Protein AF-A0A3N5Z6Y7-F1 (afdb_monomer)

Secondary structure (DSSP, 8-state):
-----------------THHHHHHHHHHHHHHHHHHHHSEEEHHHHHHHS-GGGSSHHHHHHHHHHHHTTT-EEEPTT----------------------------------HHHHHHHHHHHSPPPPHHHHHHHHHHHHHHHHHHHHHHHHSHHHHHHHHHHHHHHHTTSS-GGGTBSGGG-SSSHHHHHHHHHHHHHHHHHHHHHHHHHHHHHHHHHH-SS-HHHHHHHHHHHHHHHHHHHHHHTTS-B-HHHHHHHHHHHHHHHHHHHHH-

Sequence (274 aa):
MTKGSVKKQKKSNAGFTKTDESAQKKKLDKLIEKGKRQGQLTYDEIYEMLPEDLLLPEKIDETLMVFDDMDIKILDNDAKVLKPKEDSFDKRKVFENDAVVGSTVDFGTVTDPVKMYLREMGLVTLLSREGEIEIAKKIEAGEQEVLRAMLETTIGTESILALADNIEIGNLRAKHVLRDIDEGDTYVDEAAQVETYLATAAVIRELDRENQDLRDNLFQMKNDSEEQRRARRAITRRINKIFDLLKDWRLESSVVDRIEDMIKNQINWFDEKN

pLDDT: mean 76.32, std 20.85, range [29.05, 96.62]

Mean predicted aligned error: 19.11 Å

Nearest PDB structures (foldseek):
  5l0h-assembly1_A  TM=4.695E-01  e=9.156E-01  Homo sapiens
  3h2v-assembly2_B  TM=4.424E-01  e=1.413E+00  Homo sapiens
  3h2v-assembly3_C  TM=4.729E-01  e=1.852E+00  Homo sapiens
  5l0d-assembly2_D  TM=3.879E-01  e=1.267E+00  Homo sapiens

Structure (mmCIF, N/CA/C/O backbone):
data_AF-A0A3N5Z6Y7-F1
#
_entry.id   AF-A0A3N5Z6Y7-F1
#
loop_
_atom_site.group_PDB
_atom_site.id
_atom_site.type_symbol
_atom_site.label_atom_id
_atom_site.label_alt_id
_atom_site.label_comp_id
_atom_site.label_asym_id
_atom_site.label_entity_id
_atom_site.label_seq_id
_atom_site.pdbx_PDB_ins_code
_atom_site.Cartn_x
_atom_site.Cartn_y
_atom_site.Cartn_z
_atom_site.occupancy
_atom_site.B_iso_or_equiv
_atom_site.auth_seq_id
_atom_site.auth_comp_id
_atom_site.auth_asym_id
_atom_site.auth_atom_id
_atom_site.pdbx_PDB_model_num
ATOM 1 N N . MET A 1 1 ? -20.185 10.293 -71.420 1.00 35.16 1 MET A N 1
ATOM 2 C CA . MET A 1 1 ? -19.384 10.404 -72.664 1.00 35.16 1 MET A CA 1
ATOM 3 C C . MET A 1 1 ? -18.353 11.497 -72.411 1.00 35.16 1 MET A C 1
ATOM 5 O O . MET A 1 1 ? -18.775 12.544 -71.963 1.00 35.16 1 MET A O 1
ATOM 9 N N . THR A 1 2 ? -17.035 11.392 -72.558 1.00 35.31 2 THR A N 1
ATOM 10 C CA . THR A 1 2 ? -16.097 10.372 -73.056 1.00 35.31 2 THR A CA 1
ATOM 11 C C . THR A 1 2 ? -14.690 10.959 -72.816 1.00 35.31 2 THR A C 1
ATOM 13 O O . THR A 1 2 ? -14.508 12.122 -73.143 1.00 35.31 2 THR A O 1
ATOM 16 N N . LYS A 1 3 ? -13.740 10.140 -72.321 1.00 32.16 3 LYS A N 1
ATOM 17 C CA . LYS A 1 3 ? -12.278 10.098 -72.629 1.00 32.16 3 LYS A CA 1
ATOM 18 C C . LYS A 1 3 ? -11.474 11.420 -72.486 1.00 32.16 3 LYS A C 1
ATOM 20 O O . LYS A 1 3 ? -11.716 12.370 -73.205 1.00 32.16 3 LYS A O 1
ATOM 25 N N . GLY A 1 4 ? -10.470 11.571 -71.615 1.00 29.83 4 GLY A N 1
ATOM 26 C CA . GLY A 1 4 ? -9.278 10.734 -71.437 1.00 29.83 4 GLY A CA 1
ATOM 27 C C . GLY A 1 4 ? -8.195 11.080 -72.474 1.00 29.83 4 GLY A C 1
ATOM 28 O O . GLY A 1 4 ? -8.366 10.701 -73.628 1.00 29.83 4 GLY A O 1
ATOM 29 N N . SER A 1 5 ? -7.098 11.755 -72.084 1.00 33.91 5 SER A N 1
ATOM 30 C CA . SER A 1 5 ? -5.771 11.683 -72.743 1.00 33.91 5 SER A CA 1
ATOM 31 C C . SER A 1 5 ? -4.666 12.425 -71.973 1.00 33.91 5 SER A C 1
ATOM 33 O O . SER A 1 5 ? -4.636 13.647 -71.881 1.00 33.91 5 SER A O 1
ATOM 35 N N . VAL A 1 6 ? -3.724 11.623 -71.480 1.00 35.78 6 VAL A N 1
ATOM 36 C CA . VAL A 1 6 ? -2.388 11.945 -70.965 1.00 35.78 6 VAL A CA 1
ATOM 37 C C . VAL A 1 6 ? -1.465 12.374 -72.114 1.00 35.78 6 VAL A C 1
ATOM 39 O O . VAL A 1 6 ? -1.470 11.718 -73.158 1.00 35.78 6 VAL A O 1
ATOM 42 N N . LYS A 1 7 ? -0.587 13.377 -71.925 1.00 32.59 7 LYS A N 1
ATOM 43 C CA . LYS A 1 7 ? 0.661 13.463 -72.714 1.00 32.59 7 LYS A CA 1
ATOM 44 C C . LYS A 1 7 ? 1.795 14.286 -72.072 1.00 32.59 7 LYS A C 1
ATOM 46 O O . LYS A 1 7 ? 1.790 15.507 -72.091 1.00 32.59 7 LYS A O 1
ATOM 51 N N . LYS A 1 8 ? 2.810 13.526 -71.643 1.00 30.73 8 LYS A N 1
ATOM 52 C CA . LYS A 1 8 ? 4.267 13.697 -71.828 1.00 30.73 8 LYS A CA 1
ATOM 53 C C . LYS A 1 8 ? 4.981 14.945 -71.287 1.00 30.73 8 LYS A C 1
ATOM 55 O O . LYS A 1 8 ? 5.080 15.976 -71.942 1.00 30.73 8 LYS A O 1
ATOM 60 N N . GLN A 1 9 ? 5.699 14.678 -70.192 1.00 30.89 9 GLN A N 1
ATOM 61 C CA . GLN A 1 9 ? 7.055 15.151 -69.898 1.00 30.89 9 GLN A CA 1
ATOM 62 C C . GLN A 1 9 ? 7.927 15.285 -71.160 1.00 30.89 9 GLN A C 1
ATOM 64 O O . GLN A 1 9 ? 8.041 14.346 -71.956 1.00 30.89 9 GLN A O 1
ATOM 69 N N . LYS A 1 10 ? 8.623 16.419 -71.281 1.00 31.12 10 LYS A N 1
ATOM 70 C CA . LYS A 1 10 ? 9.758 16.598 -72.188 1.00 31.12 10 LYS A CA 1
ATOM 71 C C . LYS A 1 10 ? 10.976 16.969 -71.341 1.00 31.12 10 LYS A C 1
ATOM 73 O O . LYS A 1 10 ? 11.060 18.067 -70.809 1.00 31.12 10 LYS A O 1
ATOM 78 N N . LYS A 1 11 ? 11.875 15.994 -71.189 1.00 31.73 11 LYS A N 1
ATOM 79 C CA . LYS A 1 11 ? 13.227 16.147 -70.646 1.00 31.73 11 LYS A CA 1
ATOM 80 C C . LYS A 1 11 ? 13.982 17.207 -71.457 1.00 31.73 11 LYS A C 1
ATOM 82 O O . LYS A 1 11 ? 14.036 17.089 -72.681 1.00 31.73 11 LYS A O 1
ATOM 87 N N . SER A 1 12 ? 14.617 18.164 -70.789 1.00 29.56 12 SER A N 1
ATOM 88 C CA . SER A 1 12 ? 15.765 18.903 -71.321 1.00 29.56 12 SER A CA 1
ATOM 89 C C . SER A 1 12 ? 16.992 18.492 -70.513 1.00 29.56 12 SER A C 1
ATOM 91 O O . SER A 1 12 ? 17.181 18.931 -69.384 1.00 29.56 12 SER A O 1
ATOM 93 N N . ASN A 1 13 ? 17.772 17.584 -71.090 1.00 31.41 13 ASN A N 1
ATOM 94 C CA . ASN A 1 13 ? 19.072 17.144 -70.606 1.00 31.41 13 ASN A CA 1
ATOM 95 C C . ASN A 1 13 ? 20.097 17.600 -71.654 1.00 31.41 13 ASN A C 1
ATOM 97 O O . ASN A 1 13 ? 19.997 17.132 -72.787 1.00 31.41 13 ASN A O 1
ATOM 101 N N . ALA A 1 14 ? 20.987 18.536 -71.303 1.00 33.22 14 ALA A N 1
ATOM 102 C CA . ALA A 1 14 ? 22.278 18.849 -71.947 1.00 33.22 14 ALA A CA 1
ATOM 103 C C . ALA A 1 14 ? 22.802 20.189 -71.373 1.00 33.22 14 ALA A C 1
ATOM 105 O O . ALA A 1 14 ? 22.112 21.193 -71.491 1.00 33.22 14 ALA A O 1
ATOM 106 N N . GLY A 1 15 ? 23.979 20.302 -70.756 1.00 29.62 15 GLY A N 1
ATOM 107 C CA . GLY A 1 15 ? 25.025 19.309 -70.556 1.00 29.62 15 GLY A CA 1
ATOM 108 C C . GLY A 1 15 ? 26.032 19.753 -69.491 1.00 29.62 15 GLY A C 1
ATOM 109 O O . GLY A 1 15 ? 26.373 20.928 -69.394 1.00 29.62 15 GLY A O 1
ATOM 110 N N . PHE A 1 16 ? 26.505 18.786 -68.706 1.00 37.69 16 PHE A N 1
ATOM 111 C CA . PHE A 1 16 ? 27.672 18.933 -67.842 1.00 37.69 16 PHE A CA 1
ATOM 112 C C . PHE A 1 16 ? 28.926 18.883 -68.715 1.00 37.69 16 PHE A C 1
ATOM 114 O O . PHE A 1 16 ? 29.137 17.936 -69.477 1.00 37.69 16 PHE A O 1
ATOM 121 N N . THR A 1 17 ? 29.726 19.944 -68.667 1.00 40.44 17 THR A N 1
ATOM 122 C CA . THR A 1 17 ? 30.930 20.064 -69.486 1.00 40.44 17 THR A CA 1
ATOM 123 C C . THR A 1 17 ? 32.111 19.386 -68.792 1.00 40.44 17 THR A C 1
ATOM 125 O O . THR A 1 17 ? 32.319 19.559 -67.597 1.00 40.44 17 THR A O 1
ATOM 128 N N . LYS A 1 18 ? 32.943 18.668 -69.559 1.00 48.00 18 LYS A N 1
ATOM 129 C CA . LYS A 1 18 ? 34.236 18.079 -69.133 1.00 48.00 18 LYS A CA 1
ATOM 130 C C . LYS A 1 18 ? 35.220 19.080 -68.487 1.00 48.00 18 LYS A C 1
ATOM 132 O O . LYS A 1 18 ? 36.293 18.693 -68.034 1.00 48.00 18 LYS A O 1
ATOM 137 N N . THR A 1 19 ? 34.890 20.367 -68.493 1.00 48.84 19 THR A N 1
ATOM 138 C CA . THR A 1 19 ? 35.678 21.467 -67.936 1.00 48.84 19 THR A CA 1
ATOM 139 C C . THR A 1 19 ? 35.661 21.479 -66.404 1.00 48.84 19 THR A C 1
ATOM 141 O O . THR A 1 19 ? 36.704 21.754 -65.807 1.00 48.84 19 THR A O 1
ATOM 144 N N . ASP A 1 20 ? 34.540 21.109 -65.772 1.00 57.97 20 ASP A N 1
ATOM 145 C CA . ASP A 1 20 ? 34.367 21.204 -64.312 1.00 57.97 20 ASP A CA 1
ATOM 146 C C . ASP A 1 20 ? 35.173 20.142 -63.550 1.00 57.97 20 ASP A C 1
ATOM 148 O O . ASP A 1 20 ? 35.892 20.481 -62.610 1.00 57.97 20 ASP A O 1
ATOM 152 N N . GLU A 1 21 ? 35.210 18.893 -64.029 1.00 60.44 21 GLU A N 1
ATOM 153 C CA . GLU A 1 21 ? 36.038 17.828 -63.429 1.00 60.44 21 GLU A CA 1
ATOM 154 C C . GLU A 1 21 ? 37.534 18.191 -63.409 1.00 60.44 21 GLU A C 1
ATOM 156 O O . GLU A 1 21 ? 38.265 17.865 -62.471 1.00 60.44 21 GLU A O 1
ATOM 161 N N . SER A 1 22 ? 38.013 18.906 -64.435 1.00 61.59 22 SER A N 1
ATOM 162 C CA . SER A 1 22 ? 39.417 19.326 -64.520 1.00 61.59 22 SER A CA 1
ATOM 163 C C . SER A 1 22 ? 39.769 20.431 -63.517 1.00 61.59 22 SER A C 1
ATOM 165 O O . SER A 1 22 ? 40.905 20.504 -63.045 1.00 61.59 22 SER A O 1
ATOM 167 N N . ALA A 1 23 ? 38.803 21.289 -63.177 1.00 64.38 23 ALA A N 1
ATOM 168 C CA . ALA A 1 23 ? 38.968 22.348 -62.190 1.00 64.38 23 ALA A CA 1
ATOM 169 C C . ALA A 1 23 ? 38.875 21.792 -60.761 1.00 64.38 23 ALA A C 1
ATOM 171 O O . ALA A 1 23 ? 39.643 22.213 -59.894 1.00 64.38 23 ALA A O 1
ATOM 172 N N . GLN A 1 24 ? 37.998 20.809 -60.541 1.00 67.12 24 GLN A N 1
ATOM 173 C CA . GLN A 1 24 ? 37.853 20.093 -59.272 1.00 67.12 24 GLN A CA 1
ATOM 174 C C . GLN A 1 24 ? 39.130 19.315 -58.919 1.00 67.12 24 GLN A C 1
ATOM 176 O O . GLN A 1 24 ? 39.655 19.487 -57.819 1.00 67.12 24 GLN A O 1
ATOM 181 N N . LYS A 1 25 ? 39.712 18.573 -59.876 1.00 71.19 25 LYS A N 1
ATOM 182 C CA . LYS A 1 25 ? 41.004 17.885 -59.680 1.00 71.19 25 LYS A CA 1
ATOM 183 C C . LYS A 1 25 ? 42.134 18.850 -59.326 1.00 71.19 25 LYS A C 1
ATOM 185 O O . LYS A 1 25 ? 42.841 18.629 -58.356 1.00 71.19 25 LYS A O 1
ATOM 190 N N . LYS A 1 26 ? 42.233 19.989 -60.020 1.00 75.25 26 LYS A N 1
ATOM 191 C CA . LYS A 1 26 ? 43.251 21.012 -59.716 1.00 75.25 26 LYS A CA 1
ATOM 192 C C . LYS A 1 26 ? 43.110 21.623 -58.320 1.00 75.25 26 LYS A C 1
ATOM 194 O O . LYS A 1 26 ? 44.114 22.048 -57.753 1.00 75.25 26 LYS A O 1
ATOM 199 N N . LYS A 1 27 ? 41.889 21.748 -57.791 1.00 75.94 27 LYS A N 1
ATOM 200 C CA . LYS A 1 27 ? 41.664 22.237 -56.421 1.00 75.94 27 LYS A CA 1
ATOM 201 C C . LYS A 1 27 ? 42.046 21.177 -55.387 1.00 75.94 27 LYS A C 1
ATOM 203 O O . LYS A 1 27 ? 42.729 21.517 -54.426 1.00 75.94 27 LYS A O 1
ATOM 208 N N . LEU A 1 28 ? 41.690 19.917 -55.634 1.00 74.75 28 LEU A N 1
ATOM 209 C CA . LEU A 1 28 ? 42.078 18.790 -54.788 1.00 74.75 28 LEU A CA 1
ATOM 210 C C . LEU A 1 28 ? 43.604 18.612 -54.744 1.00 74.75 28 LEU A C 1
ATOM 212 O O . LEU A 1 28 ? 44.173 18.523 -53.663 1.00 74.75 28 LEU A O 1
ATOM 216 N N . ASP A 1 29 ? 44.280 18.678 -55.893 1.00 77.44 29 ASP A N 1
ATOM 217 C CA . ASP A 1 29 ? 45.743 18.568 -55.977 1.00 77.44 29 ASP A CA 1
ATOM 218 C C . ASP A 1 29 ? 46.446 19.670 -55.165 1.00 77.44 29 ASP A C 1
ATOM 220 O O . ASP A 1 29 ? 47.410 19.410 -54.446 1.00 77.44 29 ASP A O 1
ATOM 224 N N . LYS A 1 30 ? 45.927 20.905 -55.211 1.00 80.38 30 LYS A N 1
ATOM 225 C CA . LYS A 1 30 ? 46.447 22.020 -54.400 1.00 80.38 30 LYS A CA 1
ATOM 226 C C . LYS A 1 30 ? 46.240 21.805 -52.903 1.00 80.38 30 LYS A C 1
ATOM 228 O O . LYS A 1 30 ? 47.105 22.181 -52.113 1.00 80.38 30 LYS A O 1
ATOM 233 N N . LEU A 1 31 ? 45.105 21.226 -52.515 1.00 80.38 31 LEU A N 1
ATOM 234 C CA . LEU A 1 31 ? 44.804 20.926 -51.118 1.00 80.38 31 LEU A CA 1
ATOM 235 C C . LEU A 1 31 ? 45.715 19.807 -50.591 1.00 80.38 31 LEU A C 1
ATOM 237 O O . LEU A 1 31 ? 46.271 19.938 -49.504 1.00 80.38 31 LEU A O 1
ATOM 241 N N . ILE A 1 32 ? 45.975 18.781 -51.407 1.00 80.56 32 ILE A N 1
ATOM 242 C CA . ILE A 1 32 ? 46.948 17.719 -51.114 1.00 80.56 32 ILE A CA 1
ATOM 243 C C . ILE A 1 32 ? 48.364 18.296 -50.981 1.00 80.56 32 ILE A C 1
ATOM 245 O O . ILE A 1 32 ? 49.079 17.949 -50.044 1.00 80.56 32 ILE A O 1
ATOM 249 N N . GLU A 1 33 ? 48.790 19.199 -51.870 1.00 81.44 33 GLU A N 1
ATOM 250 C CA . GLU A 1 33 ? 50.099 19.858 -51.750 1.00 81.44 33 GLU A CA 1
ATOM 251 C C . GLU A 1 33 ? 50.223 20.680 -50.461 1.00 81.44 33 GLU A C 1
ATOM 253 O O . GLU A 1 33 ? 51.276 20.661 -49.817 1.00 81.44 33 GLU A O 1
ATOM 258 N N . LYS A 1 34 ? 49.158 21.392 -50.064 1.00 81.44 34 LYS A N 1
ATOM 259 C CA . LYS A 1 34 ? 49.121 22.145 -48.804 1.00 81.44 34 LYS A CA 1
ATOM 260 C C . LYS A 1 34 ? 49.205 21.198 -47.602 1.00 81.44 34 LYS A C 1
ATOM 262 O O . LYS A 1 34 ? 50.060 21.405 -46.740 1.00 81.44 34 LYS A O 1
ATOM 267 N N . GLY A 1 35 ? 48.406 20.131 -47.600 1.00 80.94 35 GLY A N 1
ATOM 268 C CA . GLY A 1 35 ? 48.396 19.113 -46.550 1.00 80.94 35 GLY A CA 1
ATOM 269 C C . GLY A 1 35 ? 49.728 18.377 -46.418 1.00 80.94 35 GLY A C 1
ATOM 270 O O . GLY A 1 35 ? 50.238 18.248 -45.312 1.00 80.94 35 GLY A O 1
ATOM 271 N N . LYS A 1 36 ? 50.381 18.008 -47.530 1.00 79.62 36 LYS A N 1
ATOM 272 C CA . LYS A 1 36 ? 51.722 17.390 -47.510 1.00 79.62 36 LYS A CA 1
ATOM 273 C C . LYS A 1 36 ? 52.814 18.326 -47.001 1.00 79.62 36 LYS A C 1
ATOM 275 O O . LYS A 1 36 ? 53.767 17.869 -46.380 1.00 79.62 36 LYS A O 1
ATOM 280 N N . ARG A 1 37 ? 52.708 19.635 -47.259 1.00 78.50 37 ARG A N 1
ATOM 281 C CA . ARG A 1 37 ? 53.670 20.624 -46.737 1.00 78.50 37 ARG A CA 1
ATOM 282 C C . ARG A 1 37 ? 53.516 20.856 -45.240 1.00 78.50 37 ARG A C 1
ATOM 284 O O . ARG A 1 37 ? 54.511 21.115 -44.572 1.00 78.50 37 ARG A O 1
ATOM 291 N N . GLN A 1 38 ? 52.284 20.831 -44.740 1.00 76.62 38 GLN A N 1
ATOM 292 C CA . GLN A 1 38 ? 51.979 21.142 -43.344 1.00 76.62 38 GLN A CA 1
ATOM 293 C C . GLN A 1 38 ? 51.923 19.889 -42.458 1.00 76.62 38 GLN A C 1
ATOM 295 O O . GLN A 1 38 ? 52.036 20.009 -41.243 1.00 76.62 38 GLN A O 1
ATOM 300 N N . GLY A 1 39 ? 51.773 18.698 -43.049 1.00 75.62 39 GLY A N 1
ATOM 301 C CA . GLY A 1 39 ? 51.563 17.428 -42.345 1.00 75.62 39 GLY A CA 1
ATOM 302 C C . GLY A 1 39 ? 50.207 17.332 -41.637 1.00 75.62 39 GLY A C 1
ATOM 303 O O . GLY A 1 39 ? 49.917 16.324 -40.997 1.00 75.62 39 GLY A O 1
ATOM 304 N N . GLN A 1 40 ? 49.384 18.381 -41.730 1.00 80.62 40 GLN A N 1
ATOM 305 C CA . GLN A 1 40 ? 48.084 18.486 -41.086 1.00 80.62 40 GLN A CA 1
ATOM 306 C C . GLN A 1 40 ? 47.142 19.412 -41.870 1.00 80.62 40 GLN A C 1
ATOM 308 O O . GLN A 1 40 ? 47.606 20.368 -42.494 1.00 80.62 40 GLN A O 1
ATOM 313 N N . LEU A 1 41 ? 45.837 19.145 -41.809 1.00 81.94 41 LEU A N 1
ATOM 314 C CA . LEU A 1 41 ? 44.753 19.990 -42.333 1.00 81.94 41 LEU A CA 1
ATOM 315 C C . LEU A 1 41 ? 43.625 20.065 -41.297 1.00 81.94 41 LEU A C 1
ATOM 317 O O . LEU A 1 41 ? 43.441 19.128 -40.526 1.00 81.94 41 LEU A O 1
ATOM 321 N N . THR A 1 42 ? 42.868 21.158 -41.266 1.00 83.25 42 THR A N 1
ATOM 322 C CA . THR A 1 42 ? 41.670 21.274 -40.414 1.00 83.25 42 THR A CA 1
ATOM 323 C C . THR A 1 42 ? 40.399 21.065 -41.230 1.00 83.25 42 THR A C 1
ATOM 325 O O . THR A 1 42 ? 40.402 21.265 -42.447 1.00 83.25 42 THR A O 1
ATOM 328 N N . TYR A 1 43 ? 39.298 20.685 -40.572 1.00 79.69 43 TYR A N 1
ATOM 329 C CA . TYR A 1 43 ? 38.013 20.512 -41.259 1.00 79.69 43 TYR A CA 1
ATOM 330 C C . TYR A 1 43 ? 37.566 21.787 -41.981 1.00 79.69 43 TYR A C 1
ATOM 332 O O . TYR A 1 43 ? 37.168 21.711 -43.139 1.00 79.69 43 TYR A O 1
ATOM 340 N N . ASP A 1 44 ? 37.723 22.960 -41.368 1.00 76.56 44 ASP A N 1
ATOM 341 C CA . ASP A 1 44 ? 37.336 24.234 -41.988 1.00 76.56 44 ASP A CA 1
ATOM 342 C C . ASP A 1 44 ? 38.115 24.513 -43.284 1.00 76.56 44 ASP A C 1
ATOM 344 O O . ASP A 1 44 ? 37.543 24.941 -44.283 1.00 76.56 44 ASP A O 1
ATOM 348 N N . GLU A 1 45 ? 39.412 24.189 -43.320 1.00 75.38 45 GLU A N 1
ATOM 349 C CA . GLU A 1 45 ? 40.228 24.354 -44.527 1.00 75.38 45 GLU A CA 1
ATOM 350 C C . GLU A 1 45 ? 39.828 23.388 -45.649 1.00 75.38 45 GLU A C 1
ATOM 352 O O . GLU A 1 45 ? 39.917 23.732 -46.831 1.00 75.38 45 GLU A O 1
ATOM 357 N N . ILE A 1 46 ? 39.381 22.185 -45.284 1.00 78.94 46 ILE A N 1
ATOM 358 C CA . ILE A 1 46 ? 38.833 21.196 -46.214 1.00 78.94 46 ILE A CA 1
ATOM 359 C C . ILE A 1 46 ? 37.505 21.724 -46.778 1.00 78.94 46 ILE A C 1
ATOM 361 O O . ILE A 1 46 ? 37.348 21.772 -47.999 1.00 78.94 46 ILE A O 1
ATOM 365 N N . TYR A 1 47 ? 36.599 22.214 -45.926 1.00 76.88 47 TYR A N 1
ATOM 366 C CA . TYR A 1 47 ? 35.300 22.764 -46.330 1.00 76.88 47 TYR A CA 1
ATOM 367 C C . TYR A 1 47 ? 35.409 24.017 -47.212 1.00 76.88 47 TYR A C 1
ATOM 369 O O . TYR A 1 47 ? 34.627 24.171 -48.148 1.00 76.88 47 TYR A O 1
ATOM 377 N N . GLU A 1 48 ? 36.383 24.897 -46.969 1.00 77.81 48 GLU A N 1
ATOM 378 C CA . GLU A 1 48 ? 36.571 26.112 -47.774 1.00 77.81 48 GLU A CA 1
ATOM 379 C C . GLU A 1 48 ? 37.199 25.846 -49.151 1.00 77.81 48 GLU A C 1
ATOM 381 O O . GLU A 1 48 ? 36.940 26.576 -50.115 1.00 77.81 48 GLU A O 1
ATOM 386 N N . MET A 1 49 ? 38.065 24.832 -49.260 1.00 73.75 49 MET A N 1
ATOM 387 C CA . MET A 1 49 ? 38.832 24.581 -50.485 1.00 73.75 49 MET A CA 1
ATOM 388 C C . MET A 1 49 ? 38.226 23.508 -51.392 1.00 73.75 49 MET A C 1
ATOM 390 O O . MET A 1 49 ? 38.497 23.530 -52.604 1.00 73.75 49 MET A O 1
ATOM 394 N N . LEU A 1 50 ? 37.410 22.593 -50.856 1.00 75.62 50 LEU A N 1
ATOM 395 C CA . LEU A 1 50 ? 36.743 21.574 -51.661 1.00 75.62 50 LEU A CA 1
ATOM 396 C C . LEU A 1 50 ? 35.509 22.124 -52.405 1.00 75.62 50 LEU A C 1
ATOM 398 O O . LEU A 1 50 ? 34.742 22.920 -51.871 1.00 75.62 50 LEU A O 1
ATOM 402 N N . PRO A 1 51 ? 35.297 21.711 -53.668 1.00 75.44 51 PRO A N 1
ATOM 403 C CA . PRO A 1 51 ? 34.052 21.961 -54.393 1.00 75.44 51 PRO A CA 1
ATOM 404 C C . PRO A 1 51 ? 32.832 21.357 -53.681 1.00 75.44 51 PRO A C 1
ATOM 406 O O . PRO A 1 51 ? 32.924 20.249 -53.160 1.00 75.44 51 PRO A O 1
ATOM 409 N N . GLU A 1 52 ? 31.674 22.019 -53.772 1.00 68.56 52 GLU A N 1
ATOM 410 C CA . GLU A 1 52 ? 30.406 21.579 -53.154 1.00 68.56 52 GLU A CA 1
ATOM 411 C C . GLU A 1 52 ? 30.011 20.134 -53.521 1.00 68.56 52 GLU A C 1
ATOM 413 O O . GLU A 1 52 ? 29.507 19.396 -52.679 1.00 68.56 52 GLU A O 1
ATOM 418 N N . ASP A 1 53 ? 30.337 19.677 -54.736 1.00 68.50 53 ASP A N 1
ATOM 419 C CA . ASP A 1 53 ? 30.074 18.304 -55.198 1.00 68.50 53 ASP A CA 1
ATOM 420 C C . ASP A 1 53 ? 30.851 17.216 -54.434 1.00 68.50 53 ASP A C 1
ATOM 422 O O . ASP A 1 53 ? 30.479 16.042 -54.497 1.00 68.50 53 ASP A O 1
ATOM 426 N N . LEU A 1 54 ? 31.950 17.581 -53.764 1.00 64.19 54 LEU A N 1
ATOM 427 C CA . LEU A 1 54 ? 32.785 16.691 -52.949 1.00 64.19 54 LEU A CA 1
ATOM 428 C C . LEU A 1 54 ? 32.533 16.865 -51.442 1.00 64.19 54 LEU A C 1
ATOM 430 O O . LEU A 1 54 ? 33.026 16.066 -50.656 1.00 64.19 54 LEU A O 1
ATOM 434 N N . LEU A 1 55 ? 31.726 17.858 -51.050 1.00 68.94 55 LEU A N 1
ATOM 435 C CA . LEU A 1 55 ? 31.244 18.054 -49.676 1.00 68.94 55 LEU A CA 1
ATOM 436 C C . LEU A 1 55 ? 29.974 17.242 -49.375 1.00 68.94 55 LEU A C 1
ATOM 438 O O . LEU A 1 55 ? 29.427 17.314 -48.276 1.00 68.94 55 LEU A O 1
ATOM 442 N N . LEU A 1 56 ? 29.485 16.475 -50.354 1.00 74.44 56 LEU A N 1
ATOM 443 C CA . LEU A 1 56 ? 28.387 15.539 -50.151 1.00 74.44 56 LEU A CA 1
ATOM 444 C C . LEU A 1 56 ? 28.813 14.457 -49.140 1.00 74.44 56 LEU A C 1
ATOM 446 O O . LEU A 1 56 ? 29.909 13.914 -49.293 1.00 74.44 56 LEU A O 1
ATOM 450 N N . PRO A 1 57 ? 27.955 14.078 -48.173 1.00 70.38 57 PRO A N 1
ATOM 451 C CA . PRO A 1 57 ? 28.298 13.117 -47.118 1.00 70.38 57 PRO A CA 1
ATOM 452 C C . PRO A 1 57 ? 28.860 11.784 -47.629 1.00 70.38 57 PRO A C 1
ATOM 454 O O . PRO A 1 57 ? 29.727 11.198 -47.004 1.00 70.38 57 PRO A O 1
ATOM 457 N N . GLU A 1 58 ? 28.410 11.321 -48.796 1.00 73.19 58 GLU A N 1
ATOM 458 C CA . GLU A 1 58 ? 28.887 10.068 -49.396 1.00 73.19 58 GLU A CA 1
ATOM 459 C C . GLU A 1 58 ? 30.311 10.169 -49.967 1.00 73.19 58 GLU A C 1
ATOM 461 O O . GLU A 1 58 ? 30.997 9.162 -50.091 1.00 73.19 58 GLU A O 1
ATOM 466 N N . LYS A 1 59 ? 30.757 11.375 -50.339 1.00 71.12 59 LYS A N 1
ATOM 467 C CA . LYS A 1 59 ? 32.048 11.612 -51.003 1.00 71.12 59 LYS A CA 1
ATOM 468 C C . LYS A 1 59 ? 33.082 12.253 -50.092 1.00 71.12 59 LYS A C 1
ATOM 470 O O . LYS A 1 59 ? 34.276 12.104 -50.344 1.00 71.12 59 LYS A O 1
ATOM 475 N N . ILE A 1 60 ? 32.644 12.953 -49.045 1.00 77.94 60 ILE A N 1
ATOM 476 C CA . ILE A 1 60 ? 33.562 13.548 -48.077 1.00 77.94 60 ILE A CA 1
ATOM 477 C C . ILE A 1 60 ? 34.365 12.446 -47.377 1.00 77.94 60 ILE A C 1
ATOM 479 O O . ILE A 1 60 ? 35.585 12.551 -47.309 1.00 77.94 60 ILE A O 1
ATOM 483 N N . ASP A 1 61 ? 33.728 11.330 -47.013 1.00 77.31 61 ASP A N 1
ATOM 484 C CA . ASP A 1 61 ? 34.394 10.171 -46.409 1.00 77.31 61 ASP A CA 1
ATOM 485 C C . ASP A 1 61 ? 35.475 9.583 -47.331 1.00 77.31 61 ASP A C 1
ATOM 487 O O . ASP A 1 61 ? 36.596 9.330 -46.889 1.00 77.31 61 ASP A O 1
ATOM 491 N N . GLU A 1 62 ? 35.190 9.454 -48.634 1.00 78.00 62 GLU A N 1
ATOM 492 C CA . GLU A 1 62 ? 36.177 9.012 -49.631 1.00 78.00 62 GLU A CA 1
ATOM 493 C C . GLU A 1 62 ? 37.366 9.982 -49.718 1.00 78.00 62 GLU A C 1
ATOM 495 O O . GLU A 1 62 ? 38.517 9.555 -49.806 1.00 78.00 62 GLU A O 1
ATOM 500 N N . THR A 1 63 ? 37.121 11.296 -49.656 1.00 76.69 63 THR A N 1
ATOM 501 C CA . THR A 1 63 ? 38.209 12.287 -49.667 1.00 76.69 63 THR A CA 1
ATOM 502 C C . THR A 1 63 ? 39.039 12.277 -48.383 1.00 76.69 63 THR A C 1
ATOM 504 O O . THR A 1 63 ? 40.255 12.443 -48.463 1.00 76.69 63 THR A O 1
ATOM 507 N N . LEU A 1 64 ? 38.427 12.030 -47.219 1.00 79.69 64 LEU A N 1
ATOM 508 C CA . LEU A 1 64 ? 39.134 11.902 -45.941 1.00 79.69 64 LEU A CA 1
ATOM 509 C C . LEU A 1 64 ? 40.037 10.660 -45.930 1.00 79.69 64 LEU A C 1
ATOM 511 O O . LEU A 1 64 ? 41.184 10.758 -45.498 1.00 79.69 64 LEU A O 1
ATOM 515 N N . MET A 1 65 ? 39.573 9.535 -46.490 1.00 79.81 65 MET A N 1
ATOM 516 C CA . MET A 1 65 ? 40.399 8.332 -46.670 1.00 79.81 65 MET A CA 1
ATOM 517 C C . MET A 1 65 ? 41.616 8.596 -47.566 1.00 79.81 65 MET A C 1
ATOM 519 O O . MET A 1 65 ? 42.719 8.167 -47.246 1.00 79.81 65 MET A O 1
ATOM 523 N N . VAL A 1 66 ? 41.453 9.364 -48.651 1.00 80.94 66 VAL A N 1
ATOM 524 C CA . VAL A 1 66 ? 42.573 9.736 -49.537 1.00 80.94 66 VAL A CA 1
ATOM 525 C C . VAL A 1 66 ? 43.611 10.612 -48.822 1.00 80.94 66 VAL A C 1
ATOM 527 O O . VAL A 1 66 ? 44.800 10.519 -49.129 1.00 80.94 66 VAL A O 1
ATOM 530 N N . PHE A 1 67 ? 43.200 11.472 -47.887 1.00 82.94 67 PHE A N 1
ATOM 531 C CA . PHE A 1 67 ? 44.140 12.265 -47.090 1.00 82.94 67 PHE A CA 1
ATOM 532 C C . PHE A 1 67 ? 44.896 11.416 -46.059 1.00 82.94 67 PHE A C 1
ATOM 534 O O . PHE A 1 67 ? 46.099 11.631 -45.888 1.00 82.94 67 PHE A O 1
ATOM 541 N N . ASP A 1 68 ? 44.229 10.437 -45.440 1.00 79.38 68 ASP A N 1
ATOM 542 C CA . ASP A 1 68 ? 44.844 9.482 -44.506 1.00 79.38 68 ASP A CA 1
ATOM 543 C C . ASP A 1 68 ? 45.861 8.571 -45.222 1.00 79.38 68 ASP A C 1
ATOM 545 O O . ASP A 1 68 ? 47.007 8.467 -44.789 1.00 79.38 68 ASP A O 1
ATOM 549 N N . ASP A 1 69 ? 45.516 8.053 -46.410 1.00 80.88 69 ASP A N 1
ATOM 550 C CA . ASP A 1 69 ? 46.423 7.291 -47.292 1.00 80.88 69 ASP A CA 1
ATOM 551 C C . ASP A 1 69 ? 47.677 8.088 -47.714 1.00 80.88 69 ASP A C 1
ATOM 553 O O . ASP A 1 69 ? 48.682 7.517 -48.149 1.00 80.88 69 ASP A O 1
ATOM 557 N N . MET A 1 70 ? 47.624 9.422 -47.632 1.00 78.81 70 MET A N 1
ATOM 558 C CA . MET A 1 70 ? 48.734 10.325 -47.944 1.00 78.81 70 MET A CA 1
ATOM 559 C C . MET A 1 70 ? 49.466 10.863 -46.703 1.00 78.81 70 MET A C 1
ATOM 561 O O . MET A 1 70 ? 50.255 11.804 -46.853 1.00 78.81 70 MET A O 1
ATOM 565 N N . ASP A 1 71 ? 49.241 10.275 -45.521 1.00 76.94 71 ASP A N 1
ATOM 566 C CA . ASP A 1 71 ? 49.823 10.660 -44.224 1.00 76.94 71 ASP A CA 1
ATOM 567 C C . ASP A 1 71 ? 49.516 12.119 -43.807 1.00 76.94 71 ASP A C 1
ATOM 569 O O . ASP A 1 71 ? 50.324 12.786 -43.151 1.00 76.94 71 ASP A O 1
ATOM 573 N N . ILE A 1 72 ? 48.353 12.663 -44.192 1.00 81.62 72 ILE A N 1
ATOM 574 C CA . ILE A 1 72 ? 47.939 14.025 -43.819 1.00 81.62 72 ILE A CA 1
ATOM 575 C C . ILE A 1 72 ? 46.992 13.956 -42.618 1.00 81.62 72 ILE A C 1
ATOM 577 O O . ILE A 1 72 ? 45.857 13.500 -42.729 1.00 81.62 72 ILE A O 1
ATOM 581 N N . LYS A 1 73 ? 47.427 14.467 -41.461 1.00 78.12 73 LYS A N 1
ATOM 582 C CA . LYS A 1 73 ? 46.636 14.404 -40.225 1.00 78.12 73 LYS A CA 1
ATOM 583 C C . LYS A 1 73 ? 45.510 15.440 -40.209 1.00 78.12 73 LYS A C 1
ATOM 585 O O . LYS A 1 73 ? 45.769 16.641 -40.236 1.00 78.12 73 LYS A O 1
ATOM 590 N N . ILE A 1 74 ? 44.266 14.994 -40.083 1.00 79.06 74 ILE A N 1
ATOM 591 C CA . ILE A 1 74 ? 43.115 15.900 -40.003 1.00 79.06 74 ILE A CA 1
ATOM 592 C C . ILE A 1 74 ? 42.852 16.250 -38.539 1.00 79.06 74 ILE A C 1
ATOM 594 O O . ILE A 1 74 ? 42.663 15.370 -37.699 1.00 79.06 74 ILE A O 1
ATOM 598 N N . LEU A 1 75 ? 42.917 17.539 -38.218 1.00 75.06 75 LEU A N 1
ATOM 599 C CA . LEU A 1 75 ? 42.688 18.057 -36.876 1.00 75.06 75 LEU A CA 1
ATOM 600 C C . LEU A 1 75 ? 41.294 18.664 -36.785 1.00 75.06 75 LEU A C 1
ATOM 602 O O . LEU A 1 75 ? 40.899 19.486 -37.614 1.00 75.06 75 LEU A O 1
ATOM 606 N N . ASP A 1 76 ? 40.584 18.285 -35.731 1.00 66.81 76 ASP A N 1
ATOM 607 C CA . ASP A 1 76 ? 39.387 18.993 -35.314 1.00 66.81 76 ASP A CA 1
ATOM 608 C C . ASP A 1 76 ? 39.804 20.270 -34.581 1.00 66.81 76 ASP A C 1
ATOM 610 O O . ASP A 1 76 ? 40.725 20.233 -33.755 1.00 66.81 76 ASP A O 1
ATOM 614 N N . ASN A 1 77 ? 39.173 21.406 -34.887 1.00 54.78 77 ASN A N 1
ATOM 615 C CA . ASN A 1 77 ? 39.585 22.707 -34.339 1.00 54.78 77 ASN A CA 1
ATOM 616 C C . ASN A 1 77 ? 39.451 22.783 -32.800 1.00 54.78 77 ASN A C 1
ATOM 618 O O . ASN A 1 77 ? 40.044 23.664 -32.174 1.00 54.78 77 ASN A O 1
ATOM 622 N N . ASP A 1 78 ? 38.790 21.801 -32.181 1.00 48.88 78 ASP A N 1
ATOM 623 C CA . ASP A 1 78 ? 38.649 21.667 -30.729 1.00 48.88 78 ASP A CA 1
ATOM 624 C C . ASP A 1 78 ? 39.688 20.746 -30.056 1.00 48.88 78 ASP A C 1
ATOM 626 O O . ASP A 1 78 ? 39.771 20.680 -28.824 1.00 48.88 78 ASP A O 1
ATOM 630 N N . ALA A 1 79 ? 40.559 20.072 -30.814 1.00 39.50 79 ALA A N 1
ATOM 631 C CA . ALA A 1 79 ? 41.574 19.186 -30.247 1.00 39.50 79 ALA A CA 1
ATOM 632 C C . ALA A 1 79 ? 42.883 19.938 -29.948 1.00 39.50 79 ALA A C 1
ATOM 634 O O . ALA A 1 79 ? 43.868 19.878 -30.689 1.00 39.50 79 ALA A O 1
ATOM 635 N N . LYS A 1 80 ? 42.920 20.629 -28.800 1.00 39.25 80 LYS A N 1
ATOM 636 C CA . LYS A 1 80 ? 44.173 21.104 -28.189 1.00 39.25 80 LYS A CA 1
ATOM 637 C C . LYS A 1 80 ? 45.197 19.965 -28.129 1.00 39.25 80 LYS A C 1
ATOM 639 O O . LYS A 1 80 ? 44.938 18.895 -27.588 1.00 39.25 80 LYS A O 1
ATOM 644 N N . VAL A 1 81 ? 46.389 20.252 -28.646 1.00 38.09 81 VAL A N 1
ATOM 645 C CA . VAL A 1 81 ? 47.598 19.421 -28.619 1.00 38.09 81 VAL A CA 1
ATOM 646 C C . VAL A 1 81 ? 47.831 18.816 -27.226 1.00 38.09 81 VAL A C 1
ATOM 648 O O . VAL A 1 81 ? 48.292 19.499 -26.311 1.00 38.09 81 VAL A O 1
ATOM 651 N N . LEU A 1 82 ? 47.563 17.519 -27.068 1.00 37.00 82 LEU A N 1
ATOM 652 C CA . LEU A 1 82 ? 47.965 16.749 -25.892 1.00 37.00 82 LEU A CA 1
ATOM 653 C C . LEU A 1 82 ? 49.415 16.286 -26.076 1.00 37.00 82 LEU A C 1
ATOM 655 O O . LEU A 1 82 ? 49.706 15.393 -26.870 1.00 37.00 82 LEU A O 1
ATOM 659 N N . LYS A 1 83 ? 50.338 16.899 -25.329 1.00 33.78 83 LYS A N 1
ATOM 660 C CA . LYS A 1 83 ? 51.632 16.278 -25.011 1.00 33.78 83 LYS A CA 1
ATOM 661 C C . LYS A 1 83 ? 51.460 15.406 -23.760 1.00 33.78 83 LYS A C 1
ATOM 663 O O . LYS A 1 83 ? 50.809 15.865 -22.821 1.00 33.78 83 LYS A O 1
ATOM 668 N N . PRO A 1 84 ? 52.059 14.206 -23.700 1.00 36.25 84 PRO A N 1
ATOM 669 C CA . PRO A 1 84 ? 51.960 13.344 -22.531 1.00 36.25 84 PRO A CA 1
ATOM 670 C C . PRO A 1 84 ? 52.907 13.839 -21.431 1.00 36.25 84 PRO A C 1
ATOM 672 O O . PRO A 1 84 ? 54.065 14.171 -21.700 1.00 36.25 84 PRO A O 1
ATOM 675 N N . LYS A 1 85 ? 52.427 13.875 -20.186 1.00 32.06 85 LYS A N 1
ATOM 676 C CA . LYS A 1 85 ? 53.282 13.886 -18.997 1.00 32.06 85 LYS A CA 1
ATOM 677 C C . LYS A 1 85 ? 52.816 12.814 -18.025 1.00 32.06 85 LYS A C 1
ATOM 679 O O . LYS A 1 85 ? 51.622 12.623 -17.822 1.00 32.06 85 LYS A O 1
ATOM 684 N N . GLU A 1 86 ? 53.826 12.130 -17.518 1.00 30.39 86 GLU A N 1
ATOM 685 C CA . GLU A 1 86 ? 53.823 10.925 -16.706 1.00 30.39 86 GLU A CA 1
ATOM 686 C C . GLU A 1 86 ? 53.237 11.115 -15.300 1.00 30.39 86 GLU A C 1
ATOM 688 O O . GLU A 1 86 ? 53.216 12.211 -14.738 1.00 30.39 86 GLU A O 1
ATOM 693 N N . ASP A 1 87 ? 52.798 9.970 -14.785 1.00 30.86 87 ASP A N 1
ATOM 694 C CA . ASP A 1 87 ? 52.403 9.559 -13.439 1.00 30.86 87 ASP A CA 1
ATOM 695 C C . ASP A 1 87 ? 52.797 10.422 -12.225 1.00 30.86 87 ASP A C 1
ATOM 697 O O . ASP A 1 87 ? 53.953 10.766 -11.989 1.00 30.86 87 ASP A O 1
ATOM 701 N N . SER A 1 88 ? 51.835 10.578 -11.310 1.00 29.23 88 SER A N 1
ATOM 702 C CA . SER A 1 88 ? 51.989 10.081 -9.931 1.00 29.23 88 SER A CA 1
ATOM 703 C C . SER A 1 88 ? 50.651 10.089 -9.183 1.00 29.23 88 SER A C 1
ATOM 705 O O . SER A 1 88 ? 49.980 11.107 -9.039 1.00 29.23 88 SER A O 1
ATOM 707 N N 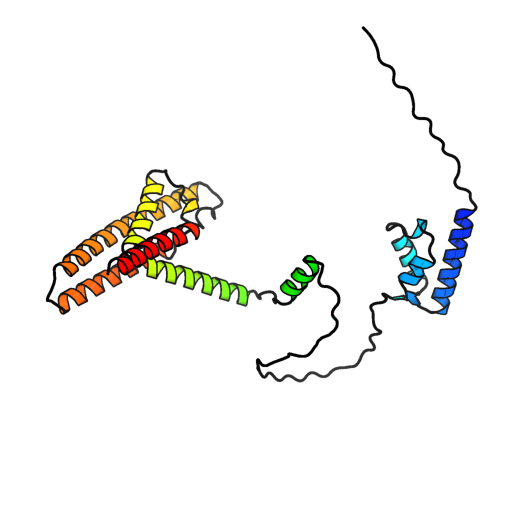. PHE A 1 89 ? 50.271 8.909 -8.697 1.00 30.50 89 PHE A N 1
ATOM 708 C CA . PHE A 1 89 ? 49.213 8.704 -7.713 1.00 30.50 89 PHE A CA 1
ATOM 709 C C . PHE A 1 89 ? 49.699 9.144 -6.322 1.00 30.50 89 PHE A C 1
ATOM 711 O O . PHE A 1 89 ? 50.719 8.641 -5.858 1.00 30.50 89 PHE A O 1
ATOM 718 N N . ASP A 1 90 ? 48.909 9.940 -5.596 1.00 29.05 90 ASP A N 1
ATOM 719 C CA . ASP A 1 90 ? 48.715 9.705 -4.158 1.00 29.05 90 ASP A CA 1
ATOM 720 C C . ASP A 1 90 ? 47.286 10.070 -3.734 1.00 29.05 90 ASP A C 1
ATOM 722 O O . ASP A 1 90 ? 46.708 11.077 -4.143 1.00 29.05 90 ASP A O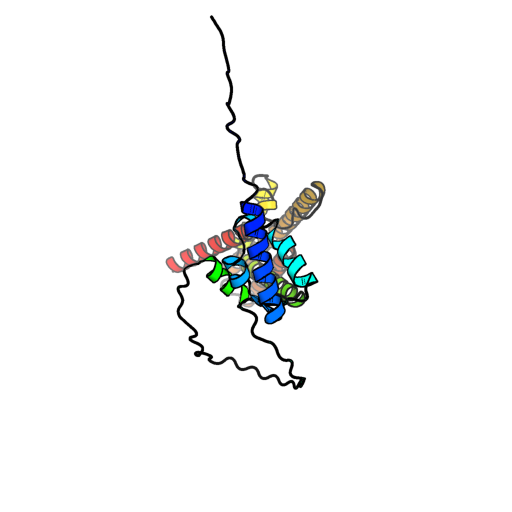 1
ATOM 726 N N . LYS A 1 91 ? 46.706 9.192 -2.918 1.00 38.50 91 LYS A N 1
ATOM 727 C CA . LYS A 1 91 ? 45.372 9.303 -2.333 1.00 38.50 91 LYS A CA 1
ATOM 728 C C . LYS A 1 91 ? 45.453 10.153 -1.068 1.00 38.50 91 LYS A C 1
ATOM 730 O O . LYS A 1 91 ? 46.271 9.872 -0.196 1.00 38.50 91 LYS A O 1
ATOM 735 N N . ARG A 1 92 ? 44.471 11.034 -0.853 1.00 30.34 92 ARG A N 1
ATOM 736 C CA . ARG A 1 92 ? 43.878 11.236 0.482 1.00 30.34 92 ARG A CA 1
ATOM 737 C C . ARG A 1 92 ? 42.530 11.952 0.398 1.00 30.34 92 ARG A C 1
ATOM 739 O O . ARG A 1 92 ? 42.425 13.053 -0.123 1.00 30.34 92 ARG A O 1
ATOM 746 N N . LYS A 1 93 ? 41.506 11.272 0.923 1.00 39.03 93 LYS A N 1
ATOM 747 C CA . LYS A 1 93 ? 40.165 11.792 1.217 1.00 39.03 93 LYS A CA 1
ATOM 748 C C . LYS A 1 93 ? 40.251 12.895 2.271 1.00 39.03 93 LYS A C 1
ATOM 750 O O . LYS A 1 93 ? 40.870 12.628 3.296 1.00 39.03 93 LYS A O 1
ATOM 755 N N . VAL A 1 94 ? 39.502 13.985 2.099 1.00 31.42 94 VAL A N 1
ATOM 756 C CA . VAL A 1 94 ? 38.716 14.628 3.170 1.00 31.42 94 VAL A CA 1
ATOM 757 C C . VAL A 1 94 ? 37.466 15.240 2.526 1.00 31.42 94 VAL A C 1
ATOM 759 O O . VAL A 1 94 ? 37.556 15.917 1.508 1.00 31.42 94 VAL A O 1
ATOM 762 N N . PHE A 1 95 ? 36.307 14.920 3.098 1.00 38.34 95 PHE A N 1
ATOM 763 C CA . PHE A 1 95 ? 35.032 15.582 2.846 1.00 38.34 95 PHE A CA 1
ATOM 764 C C . PHE A 1 95 ? 35.102 17.018 3.360 1.00 38.34 95 PHE A C 1
ATOM 766 O O . PHE A 1 95 ? 35.361 17.203 4.543 1.00 38.34 95 PHE A O 1
ATOM 773 N N . GLU A 1 96 ? 34.761 17.995 2.528 1.00 32.47 96 GLU A N 1
ATOM 774 C CA . GLU A 1 96 ? 34.207 19.257 3.011 1.00 32.47 96 GLU A CA 1
ATOM 775 C C . GLU A 1 96 ? 33.274 19.827 1.941 1.00 32.47 96 GLU A C 1
ATOM 777 O O . GLU A 1 96 ? 33.684 20.203 0.845 1.00 32.47 96 GLU A O 1
ATOM 782 N N . ASN A 1 97 ? 31.981 19.806 2.266 1.00 44.88 97 ASN A N 1
ATOM 783 C CA . ASN A 1 97 ? 30.998 20.686 1.663 1.00 44.88 97 ASN A CA 1
ATOM 784 C C . ASN A 1 97 ? 31.326 22.098 2.147 1.00 44.88 97 ASN A C 1
ATOM 786 O O . ASN A 1 97 ? 30.951 22.434 3.266 1.00 44.88 97 ASN A O 1
ATOM 790 N N . ASP A 1 98 ? 31.991 22.909 1.329 1.00 34.31 98 ASP A N 1
ATOM 791 C CA . ASP A 1 98 ? 31.743 24.346 1.357 1.00 34.31 98 ASP A CA 1
ATOM 792 C C . ASP A 1 98 ? 32.147 25.033 0.045 1.00 34.31 98 ASP A C 1
ATOM 794 O O . ASP A 1 98 ? 33.159 24.717 -0.576 1.00 34.31 98 ASP A O 1
ATOM 798 N N . ALA A 1 99 ? 31.288 25.966 -0.355 1.00 45.88 99 ALA A N 1
ATOM 799 C CA . ALA A 1 99 ? 31.524 27.102 -1.237 1.00 45.88 99 ALA A CA 1
ATOM 800 C C . ALA A 1 99 ? 32.562 26.978 -2.380 1.00 45.88 99 ALA A C 1
ATOM 802 O O . ALA A 1 99 ? 33.730 27.334 -2.233 1.00 45.88 99 ALA A O 1
ATOM 803 N N . VAL A 1 100 ? 32.078 26.716 -3.602 1.00 40.91 100 VAL A N 1
ATOM 804 C CA . VAL A 1 100 ? 32.699 27.269 -4.823 1.00 40.91 100 VAL A CA 1
ATOM 805 C C . VAL A 1 100 ? 31.668 28.103 -5.580 1.00 40.91 100 VAL A C 1
ATOM 807 O O . VAL A 1 100 ? 31.157 27.746 -6.639 1.00 40.91 100 VAL A O 1
ATOM 810 N N . VAL A 1 101 ? 31.384 29.276 -5.015 1.00 48.25 101 VAL A N 1
ATOM 811 C CA . VAL A 1 101 ? 31.145 30.473 -5.823 1.00 48.25 101 VAL A CA 1
ATOM 812 C C . VAL A 1 101 ? 32.496 30.830 -6.439 1.00 48.25 101 VAL A C 1
ATOM 814 O O . VAL A 1 101 ? 33.391 31.272 -5.725 1.00 48.25 101 VAL A O 1
ATOM 817 N N . GLY A 1 102 ? 32.675 30.603 -7.742 1.00 45.94 102 GLY A N 1
ATOM 818 C CA . GLY A 1 102 ? 33.910 31.034 -8.404 1.00 45.94 102 GLY A CA 1
ATOM 819 C C . GLY A 1 102 ? 34.333 30.284 -9.660 1.00 45.94 102 GLY A C 1
ATOM 820 O O . GLY A 1 102 ? 35.485 29.889 -9.766 1.00 45.94 102 GLY A O 1
ATOM 821 N N . SER A 1 103 ? 33.449 30.126 -10.643 1.00 38.62 103 SER A N 1
ATOM 822 C CA . SER A 1 103 ? 33.885 30.148 -12.047 1.00 38.62 103 SER A CA 1
ATOM 823 C C . SER A 1 103 ? 32.753 30.683 -12.918 1.00 38.62 103 SER A C 1
ATOM 825 O O . SER A 1 103 ? 32.032 29.972 -13.609 1.00 38.62 103 SER A O 1
ATOM 827 N N . THR A 1 104 ? 32.586 32.001 -12.855 1.00 48.00 104 THR A N 1
ATOM 828 C CA . THR A 1 104 ? 32.016 32.777 -13.953 1.00 48.00 104 THR A CA 1
ATOM 829 C C . THR A 1 104 ? 32.920 32.593 -15.171 1.00 48.00 104 THR A C 1
ATOM 831 O O . THR A 1 104 ? 33.871 33.350 -15.362 1.00 48.00 104 THR A O 1
ATOM 834 N N . VAL A 1 105 ? 32.657 31.552 -15.959 1.00 46.47 105 VAL A N 1
ATOM 835 C CA . VAL A 1 105 ? 33.139 31.440 -17.336 1.00 46.47 105 VAL A CA 1
ATOM 836 C C . VAL A 1 105 ? 31.924 31.622 -18.236 1.00 46.47 105 VAL A C 1
ATOM 838 O O . VAL A 1 105 ? 31.041 30.775 -18.299 1.00 46.47 105 VAL A O 1
ATOM 841 N N . ASP A 1 106 ? 31.900 32.816 -18.812 1.00 43.88 106 ASP A N 1
ATOM 842 C CA . ASP A 1 106 ? 31.104 33.349 -19.910 1.00 43.88 106 ASP A CA 1
ATOM 843 C C . ASP A 1 106 ? 29.599 33.062 -20.017 1.00 43.88 106 ASP A C 1
ATOM 845 O O . ASP A 1 106 ? 29.110 31.996 -20.391 1.00 43.88 106 ASP A O 1
ATOM 849 N N . PHE A 1 107 ? 28.876 34.164 -19.821 1.00 50.69 107 PHE A N 1
ATOM 850 C CA . PHE A 1 107 ? 27.566 34.458 -20.373 1.00 50.69 107 PHE A CA 1
ATOM 851 C C . PHE A 1 107 ? 27.560 34.280 -21.901 1.00 50.69 107 PHE A C 1
ATOM 853 O O . PHE A 1 107 ? 27.987 35.157 -22.646 1.00 50.69 107 PHE A O 1
ATOM 860 N N . GLY A 1 108 ? 26.980 33.178 -22.368 1.00 48.69 108 GLY A N 1
ATOM 861 C CA . GLY A 1 108 ? 26.587 32.984 -23.761 1.00 48.69 108 GLY A CA 1
ATOM 862 C C . GLY A 1 108 ? 25.203 32.353 -23.824 1.00 48.69 108 GLY A C 1
ATOM 863 O O . GLY A 1 108 ? 25.092 31.139 -23.925 1.00 48.69 108 GLY A O 1
ATOM 864 N N . THR A 1 109 ? 24.159 33.175 -23.672 1.00 59.16 109 THR A N 1
ATOM 865 C CA . THR A 1 109 ? 22.746 32.885 -24.003 1.00 59.16 109 THR A CA 1
ATOM 866 C C . THR A 1 109 ? 22.330 31.409 -23.923 1.00 59.16 109 THR A C 1
ATOM 868 O O . THR A 1 109 ? 22.254 30.719 -24.944 1.00 59.16 109 THR A O 1
ATOM 871 N N . VAL A 1 110 ? 21.978 30.937 -22.721 1.00 62.25 110 VAL A N 1
ATOM 872 C CA . VAL A 1 110 ? 21.195 29.701 -22.553 1.00 62.25 110 VAL A CA 1
ATOM 873 C C . VAL A 1 110 ? 19.813 29.954 -23.162 1.00 62.25 110 VAL A C 1
ATOM 875 O O . VAL A 1 110 ? 18.916 30.480 -22.517 1.00 62.25 110 VAL A O 1
ATOM 878 N N . THR A 1 111 ? 19.688 29.678 -24.456 1.00 65.69 111 THR A N 1
ATOM 879 C CA . THR A 1 111 ? 18.452 29.822 -25.246 1.00 65.69 111 THR A CA 1
ATOM 880 C C . THR A 1 111 ? 17.924 28.481 -25.724 1.00 65.69 111 THR A C 1
ATOM 882 O O . THR A 1 111 ? 16.809 28.416 -26.227 1.00 65.69 111 THR A O 1
ATOM 885 N N . ASP A 1 112 ? 18.705 27.416 -25.550 1.00 84.12 112 ASP A N 1
ATOM 886 C CA . ASP A 1 112 ? 18.350 26.076 -25.980 1.00 84.12 112 ASP A CA 1
ATOM 887 C C . ASP A 1 112 ? 17.941 25.226 -24.762 1.00 84.12 112 ASP A C 1
ATOM 889 O O . ASP A 1 112 ? 18.811 24.837 -23.969 1.00 84.12 112 ASP A O 1
ATOM 893 N N . PRO A 1 113 ? 16.636 24.928 -24.600 1.00 89.75 113 PRO A N 1
ATOM 894 C CA . PRO A 1 113 ? 16.131 24.062 -23.538 1.00 89.75 113 PRO A CA 1
ATOM 895 C C . PRO A 1 113 ? 16.799 22.683 -23.523 1.00 89.75 113 PRO A C 1
ATOM 897 O O . PRO A 1 113 ? 16.933 22.082 -22.460 1.00 89.75 113 PRO A O 1
ATOM 900 N N . VAL A 1 114 ? 17.264 22.193 -24.677 1.00 89.12 114 VAL A N 1
ATOM 901 C CA . VAL A 1 114 ? 17.929 20.890 -24.786 1.00 89.12 114 VAL A CA 1
ATOM 902 C C . VAL A 1 114 ? 19.313 20.942 -24.147 1.00 89.12 114 VAL A C 1
ATOM 904 O O . VAL A 1 114 ? 19.655 20.071 -23.350 1.00 89.12 114 VAL A O 1
ATOM 907 N N . LYS A 1 115 ? 20.102 21.988 -24.423 1.00 89.00 115 LYS A N 1
ATOM 908 C CA . LYS A 1 115 ? 21.417 22.177 -23.780 1.00 89.00 115 LYS A CA 1
ATOM 909 C C . LYS A 1 115 ? 21.294 22.382 -22.272 1.00 89.00 115 LYS A C 1
ATOM 911 O O . LYS A 1 115 ? 22.148 21.902 -21.530 1.00 89.00 115 LYS A O 1
ATOM 916 N N . MET A 1 116 ? 20.242 23.069 -21.824 1.00 86.75 116 MET A N 1
ATOM 917 C CA . MET A 1 116 ? 19.934 23.217 -20.400 1.00 86.75 116 MET A CA 1
ATOM 918 C C . MET A 1 116 ? 19.655 21.854 -19.754 1.00 86.75 116 MET A C 1
ATOM 920 O O . MET A 1 116 ? 20.305 21.505 -18.771 1.00 86.75 116 MET A O 1
ATOM 924 N N . TYR A 1 117 ? 18.776 21.054 -20.363 1.00 90.94 117 TYR A N 1
ATOM 925 C CA . TYR A 1 117 ? 18.424 19.722 -19.875 1.00 90.94 117 TYR A CA 1
ATOM 926 C C . TYR A 1 117 ? 19.622 18.765 -19.847 1.00 90.94 117 TYR A C 1
ATOM 928 O O . TYR A 1 117 ? 19.86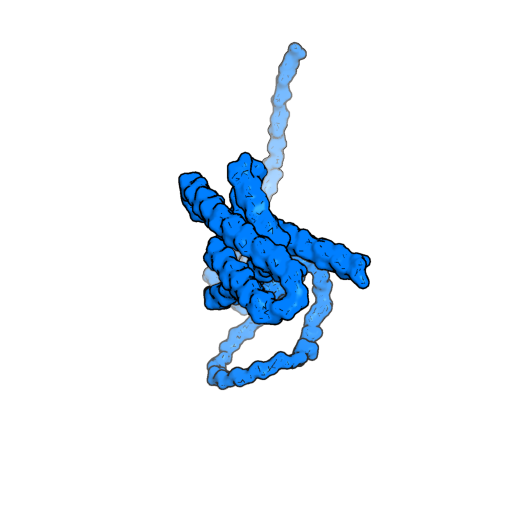4 18.125 -18.832 1.00 90.94 117 TYR A O 1
ATOM 936 N N . LEU A 1 118 ? 20.426 18.699 -20.913 1.00 91.69 118 LEU A N 1
ATOM 937 C CA . LEU A 1 118 ? 21.606 17.824 -20.961 1.00 91.69 118 LEU A CA 1
ATOM 938 C C . LEU A 1 118 ? 22.654 18.199 -19.911 1.00 91.69 118 LEU A C 1
ATOM 940 O O . LEU A 1 118 ? 23.295 17.321 -19.334 1.00 91.69 118 LEU A O 1
ATOM 944 N N . ARG A 1 119 ? 22.813 19.499 -19.640 1.00 87.88 119 ARG A N 1
ATOM 945 C CA . ARG A 1 119 ? 23.681 19.968 -18.561 1.00 87.88 119 ARG A CA 1
ATOM 946 C C . ARG A 1 119 ? 23.144 19.532 -17.199 1.00 87.88 119 ARG A C 1
ATOM 948 O O . ARG A 1 119 ? 23.930 19.042 -16.399 1.00 87.88 119 ARG A O 1
ATOM 955 N N . GLU A 1 120 ? 21.845 19.682 -16.939 1.00 89.19 120 GLU A N 1
ATOM 956 C CA . GLU A 1 120 ? 21.221 19.240 -15.682 1.00 89.19 120 GLU A CA 1
ATOM 957 C C . GLU A 1 120 ? 21.261 17.717 -15.507 1.00 89.19 120 GLU A C 1
ATOM 959 O O . GLU A 1 120 ? 21.630 17.239 -14.437 1.00 89.19 120 GLU A O 1
ATOM 964 N N . MET A 1 121 ? 20.981 16.946 -16.561 1.00 88.50 121 MET A N 1
ATOM 965 C CA . MET A 1 121 ? 21.108 15.488 -16.538 1.00 88.50 121 MET A CA 1
ATOM 966 C C . MET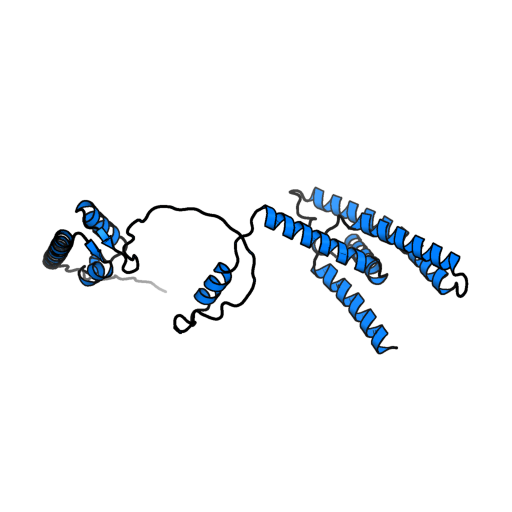 A 1 121 ? 22.545 15.039 -16.263 1.00 88.50 121 MET A C 1
ATOM 968 O O . MET A 1 121 ? 22.753 14.116 -15.484 1.00 88.50 121 MET A O 1
ATOM 972 N N . GLY A 1 122 ? 23.540 15.694 -16.875 1.00 88.38 122 GLY A N 1
ATOM 973 C CA . GLY A 1 122 ? 24.957 15.362 -16.704 1.00 88.38 122 GLY A CA 1
ATOM 974 C C . GLY A 1 122 ? 25.526 15.685 -15.317 1.00 88.38 122 GLY A C 1
ATOM 975 O O . GLY A 1 122 ? 26.612 15.210 -14.987 1.00 88.38 122 GLY A O 1
ATOM 976 N N . LEU A 1 123 ? 24.812 16.470 -14.500 1.00 87.69 123 LEU A N 1
ATOM 977 C CA . LEU A 1 123 ? 25.164 16.717 -13.097 1.00 87.69 123 LEU A CA 1
ATOM 978 C C . LEU A 1 123 ? 24.767 15.550 -12.182 1.00 87.69 123 LEU A C 1
ATOM 980 O O . LEU A 1 123 ? 25.353 15.398 -11.110 1.00 87.69 123 LEU A O 1
ATOM 984 N N . VAL A 1 124 ? 23.791 14.729 -12.584 1.00 88.19 124 VAL A N 1
ATOM 985 C CA . VAL A 1 124 ? 23.336 13.571 -11.808 1.00 88.19 124 VAL A CA 1
ATOM 986 C C . VAL A 1 124 ? 24.135 12.343 -12.234 1.00 88.19 124 VAL A C 1
ATOM 988 O O . VAL A 1 124 ? 24.061 11.887 -13.373 1.00 88.19 124 VAL A O 1
ATOM 991 N N . THR A 1 125 ? 24.920 11.787 -11.314 1.00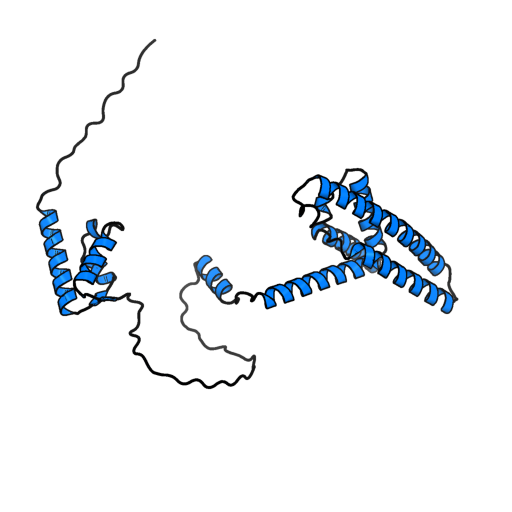 87.19 125 THR A N 1
ATOM 992 C CA . THR A 1 125 ? 25.679 10.559 -11.570 1.00 87.19 125 THR A CA 1
ATOM 993 C C . THR A 1 125 ? 24.741 9.372 -11.752 1.00 87.19 125 THR A C 1
ATOM 995 O O . THR A 1 125 ? 23.772 9.231 -11.005 1.00 87.19 125 THR A O 1
ATOM 998 N N . LEU A 1 126 ? 25.067 8.477 -12.686 1.00 89.12 126 LEU A N 1
ATOM 999 C CA . LEU A 1 126 ? 24.371 7.198 -12.810 1.00 89.12 126 LEU A CA 1
ATOM 1000 C C . LEU A 1 126 ? 24.476 6.402 -11.503 1.00 89.12 126 LEU A C 1
ATOM 1002 O O . LEU A 1 126 ? 25.515 6.414 -10.836 1.00 89.12 126 LEU A O 1
ATOM 1006 N N . LEU A 1 127 ? 23.394 5.715 -11.147 1.00 91.12 127 LEU A N 1
ATOM 1007 C CA . LEU A 1 127 ? 23.359 4.849 -9.976 1.00 91.12 127 LEU A CA 1
ATOM 1008 C C . LEU A 1 127 ? 24.210 3.598 -10.226 1.00 91.12 127 LEU A C 1
ATOM 1010 O O . LEU A 1 127 ? 24.227 3.050 -11.328 1.00 91.12 127 LEU A O 1
ATOM 1014 N N . SER A 1 128 ? 24.925 3.140 -9.196 1.00 93.56 128 SER A N 1
ATOM 1015 C CA . SER A 1 128 ? 25.469 1.781 -9.199 1.00 93.56 128 SER A CA 1
ATOM 1016 C C . SER A 1 128 ? 24.357 0.793 -8.856 1.00 93.56 128 SER A C 1
ATOM 1018 O O . SER A 1 128 ? 23.360 1.167 -8.238 1.00 93.56 128 SER A O 1
ATOM 1020 N N . ARG A 1 129 ? 24.553 -0.489 -9.177 1.00 93.31 129 ARG A N 1
ATOM 1021 C CA . ARG A 1 129 ? 23.610 -1.553 -8.803 1.00 93.31 129 ARG A CA 1
ATOM 1022 C C . ARG A 1 129 ? 23.305 -1.550 -7.300 1.00 93.31 129 ARG A C 1
ATOM 1024 O O . ARG A 1 129 ? 22.172 -1.772 -6.892 1.00 93.31 129 ARG A O 1
ATOM 1031 N N . GLU A 1 130 ? 24.308 -1.297 -6.463 1.00 93.38 130 GLU A N 1
ATOM 1032 C CA . GLU A 1 130 ? 24.135 -1.193 -5.012 1.00 93.38 130 GLU A CA 1
ATOM 1033 C C . GLU A 1 130 ? 23.286 0.024 -4.624 1.00 93.38 130 GLU A C 1
ATOM 1035 O O . GLU A 1 130 ? 22.429 -0.096 -3.750 1.00 93.38 130 GLU A O 1
ATOM 1040 N N . GLY A 1 131 ? 23.483 1.164 -5.297 1.00 92.94 131 GLY A N 1
ATOM 1041 C CA . GLY A 1 131 ? 22.681 2.372 -5.093 1.00 92.94 131 GLY A CA 1
ATOM 1042 C C . GLY A 1 131 ? 21.219 2.192 -5.509 1.00 92.94 131 GLY A C 1
ATOM 1043 O O . GLY A 1 131 ? 20.321 2.633 -4.796 1.00 92.94 131 GLY A O 1
ATOM 1044 N N . GLU A 1 132 ? 20.961 1.482 -6.609 1.00 92.94 132 GLU A N 1
ATOM 1045 C CA . GLU A 1 132 ? 19.600 1.110 -7.019 1.00 92.94 132 GLU A CA 1
ATOM 1046 C C . GLU A 1 132 ? 18.913 0.239 -5.958 1.00 92.94 132 GLU A C 1
ATOM 1048 O O . GLU A 1 132 ? 17.771 0.502 -5.582 1.00 92.94 132 GLU A O 1
ATOM 1053 N N . ILE A 1 133 ? 19.624 -0.759 -5.417 1.00 94.81 133 ILE A N 1
ATOM 1054 C CA . ILE A 1 133 ? 19.102 -1.637 -4.357 1.00 94.81 133 ILE A CA 1
ATOM 1055 C C . ILE A 1 133 ? 18.807 -0.846 -3.075 1.00 94.81 133 ILE A C 1
ATOM 1057 O O . ILE A 1 133 ? 17.799 -1.100 -2.415 1.00 94.81 133 ILE A O 1
ATOM 1061 N N . GLU A 1 134 ? 19.673 0.093 -2.690 1.00 95.50 134 GLU A N 1
ATOM 1062 C CA . GLU A 1 134 ? 19.458 0.930 -1.504 1.00 95.50 134 GLU A CA 1
ATOM 1063 C C . GLU A 1 134 ? 18.211 1.809 -1.653 1.00 95.50 134 GLU A C 1
ATOM 1065 O O . GLU A 1 134 ? 17.382 1.871 -0.741 1.00 95.50 134 GLU A O 1
ATOM 1070 N N . ILE A 1 135 ? 18.040 2.435 -2.819 1.00 94.44 135 ILE A N 1
ATOM 1071 C CA . ILE A 1 135 ? 16.858 3.247 -3.119 1.00 94.44 135 ILE A CA 1
ATOM 1072 C C . ILE A 1 135 ? 15.597 2.380 -3.114 1.00 94.44 135 ILE A C 1
ATOM 1074 O O . ILE A 1 135 ? 14.611 2.770 -2.493 1.00 94.44 135 ILE A O 1
ATOM 1078 N N . ALA A 1 136 ? 15.631 1.193 -3.724 1.00 93.50 136 ALA A N 1
ATOM 1079 C CA . ALA A 1 136 ? 14.494 0.274 -3.730 1.00 93.50 136 ALA A CA 1
ATOM 1080 C C . ALA A 1 136 ? 14.059 -0.112 -2.306 1.00 93.50 136 ALA A C 1
ATOM 1082 O O . ALA A 1 136 ? 12.886 0.019 -1.965 1.00 93.50 136 ALA A O 1
ATOM 1083 N N . LYS A 1 137 ? 15.012 -0.480 -1.437 1.00 95.19 137 LYS A N 1
ATOM 1084 C CA . LYS A 1 137 ? 14.733 -0.778 -0.019 1.00 95.19 137 LYS A CA 1
ATOM 1085 C C . LYS A 1 137 ? 14.149 0.417 0.724 1.00 95.19 137 LYS A C 1
ATOM 1087 O O . LYS A 1 137 ? 13.290 0.250 1.585 1.00 95.19 137 LYS A O 1
ATOM 1092 N N . LYS A 1 138 ? 14.630 1.624 0.422 1.00 96.62 138 LYS A N 1
ATOM 1093 C CA . LYS A 1 138 ? 14.124 2.853 1.038 1.00 96.62 138 LYS A CA 1
ATOM 1094 C C . LYS A 1 138 ? 12.685 3.145 0.613 1.00 96.62 138 LYS A C 1
ATOM 1096 O O . LYS A 1 138 ? 11.891 3.556 1.453 1.00 96.62 138 LYS A O 1
ATOM 1101 N N . ILE A 1 139 ? 12.355 2.923 -0.659 1.00 93.81 139 ILE A N 1
ATOM 1102 C CA . ILE A 1 139 ? 10.990 3.067 -1.179 1.00 93.81 139 ILE A CA 1
ATOM 1103 C C . ILE A 1 139 ? 10.067 2.042 -0.514 1.00 93.81 139 ILE A C 1
ATOM 1105 O O . ILE A 1 139 ? 9.037 2.430 0.024 1.00 93.81 139 ILE A O 1
ATOM 1109 N N . GLU A 1 140 ? 10.465 0.770 -0.469 1.00 91.75 140 GLU A N 1
ATOM 1110 C CA . GLU A 1 140 ? 9.679 -0.302 0.158 1.00 91.75 140 GLU A CA 1
ATOM 1111 C C . GLU A 1 140 ? 9.425 -0.035 1.651 1.00 91.75 140 GLU A C 1
ATOM 1113 O O . GLU A 1 140 ? 8.295 -0.138 2.127 1.00 91.75 140 GLU A O 1
ATOM 1118 N N . ALA A 1 141 ? 10.458 0.377 2.394 1.00 94.25 141 ALA A N 1
ATOM 1119 C CA . ALA A 1 141 ? 10.313 0.741 3.800 1.00 94.25 141 ALA A CA 1
ATOM 1120 C C . ALA A 1 141 ? 9.348 1.925 3.995 1.00 94.25 141 ALA A C 1
ATOM 1122 O O . ALA A 1 141 ? 8.549 1.910 4.931 1.00 94.25 141 ALA A O 1
ATOM 1123 N N . GLY A 1 142 ? 9.395 2.921 3.103 1.00 94.75 142 GLY A N 1
ATOM 1124 C CA . GLY A 1 142 ? 8.473 4.056 3.116 1.00 94.75 142 GLY A CA 1
ATOM 1125 C C . GLY A 1 142 ? 7.028 3.647 2.819 1.00 94.75 142 GLY A C 1
ATOM 1126 O O . GLY A 1 142 ? 6.122 4.045 3.546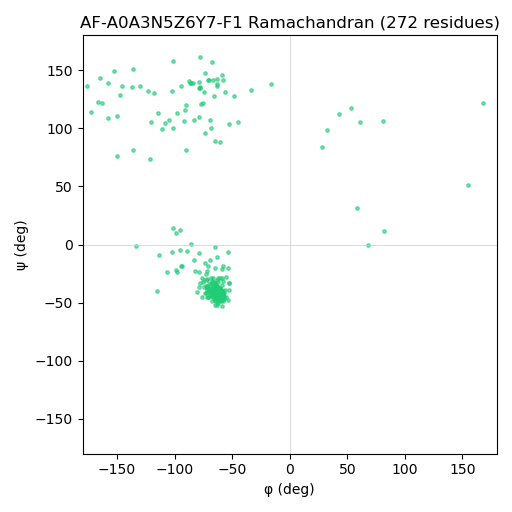 1.00 94.75 142 GLY A O 1
ATOM 1127 N N . GLU A 1 143 ? 6.803 2.804 1.808 1.00 92.62 143 GLU A N 1
ATOM 1128 C CA . GLU A 1 143 ? 5.471 2.265 1.489 1.00 92.62 143 GLU A CA 1
ATOM 1129 C C . GLU A 1 143 ? 4.883 1.486 2.681 1.00 92.62 143 GLU A C 1
ATOM 1131 O O . GLU A 1 143 ? 3.720 1.675 3.042 1.00 92.62 143 GLU A O 1
ATOM 1136 N N . GLN A 1 144 ? 5.697 0.666 3.353 1.00 93.44 144 GLN A N 1
ATOM 1137 C CA . GLN A 1 144 ? 5.282 -0.065 4.554 1.00 93.44 144 GLN A CA 1
ATOM 1138 C C . GLN A 1 144 ? 4.985 0.858 5.746 1.00 93.44 144 GLN A C 1
ATOM 1140 O O . GLN A 1 144 ? 4.065 0.589 6.522 1.00 93.44 144 GLN A O 1
ATOM 1145 N N . GLU A 1 145 ? 5.742 1.942 5.919 1.00 94.44 145 GLU A N 1
ATOM 1146 C CA . GLU A 1 145 ? 5.487 2.931 6.971 1.00 94.44 145 GLU A CA 1
ATOM 1147 C C . GLU A 1 145 ? 4.145 3.642 6.753 1.00 94.44 145 GLU A C 1
ATOM 1149 O O . GLU A 1 145 ? 3.336 3.729 7.682 1.00 94.44 145 GLU A O 1
ATOM 1154 N N . VAL A 1 146 ? 3.867 4.055 5.513 1.00 93.94 146 VAL A N 1
ATOM 1155 C CA . VAL A 1 146 ? 2.582 4.654 5.126 1.00 93.94 146 VAL A CA 1
ATOM 1156 C C . VAL A 1 146 ? 1.436 3.667 5.352 1.00 93.94 146 VAL A C 1
ATOM 1158 O O . VAL A 1 146 ? 0.438 4.021 5.982 1.00 93.94 146 VAL A O 1
ATOM 1161 N N . LEU A 1 147 ? 1.589 2.406 4.932 1.00 93.81 147 LEU A N 1
ATOM 1162 C CA . LEU A 1 147 ? 0.591 1.361 5.173 1.00 93.81 147 LEU A CA 1
ATOM 1163 C C . LEU A 1 147 ? 0.293 1.184 6.666 1.00 93.81 147 LEU A C 1
ATOM 1165 O O . LEU A 1 147 ? -0.872 1.119 7.058 1.00 93.81 147 LEU A O 1
ATOM 1169 N N . ARG A 1 148 ? 1.326 1.142 7.515 1.00 94.50 148 ARG A N 1
ATOM 1170 C CA . ARG A 1 148 ? 1.139 1.029 8.966 1.00 94.50 148 ARG A CA 1
ATOM 1171 C C . ARG A 1 148 ? 0.340 2.207 9.520 1.00 94.50 148 ARG A C 1
ATOM 1173 O O . ARG A 1 148 ? -0.616 1.975 10.256 1.00 94.50 148 ARG A O 1
ATOM 1180 N N . ALA A 1 149 ? 0.690 3.437 9.146 1.00 93.44 149 ALA A N 1
ATOM 1181 C CA . ALA A 1 149 ? -0.015 4.634 9.602 1.00 93.44 149 ALA A CA 1
ATOM 1182 C C . ALA A 1 149 ? -1.492 4.646 9.161 1.00 93.44 149 ALA A C 1
ATOM 1184 O O . ALA A 1 149 ? -2.376 4.990 9.948 1.00 93.44 149 ALA A O 1
ATOM 1185 N N . MET A 1 150 ? -1.782 4.206 7.931 1.00 93.69 150 MET A N 1
ATOM 1186 C CA . MET A 1 150 ? -3.160 4.077 7.447 1.00 93.69 150 MET A CA 1
ATOM 1187 C C . MET A 1 150 ? -3.971 3.075 8.280 1.00 93.69 150 MET A C 1
ATOM 1189 O O . MET A 1 150 ? -5.096 3.383 8.669 1.00 93.69 150 MET A O 1
ATOM 1193 N N . LEU A 1 151 ? -3.399 1.908 8.599 1.00 93.12 151 LEU A N 1
ATOM 1194 C CA . LEU A 1 151 ? -4.073 0.837 9.352 1.00 93.12 151 LEU A CA 1
ATOM 1195 C C . LEU A 1 151 ? -4.300 1.159 10.837 1.00 93.12 151 LEU A C 1
ATOM 1197 O O . LEU A 1 151 ? -5.126 0.524 11.498 1.00 93.12 151 LEU A O 1
ATOM 1201 N N . GLU A 1 152 ? -3.587 2.138 11.393 1.00 91.44 152 GLU A N 1
ATOM 1202 C CA . GLU A 1 152 ? -3.873 2.640 12.742 1.00 91.44 152 GLU A CA 1
ATOM 1203 C C . GLU A 1 152 ? -5.216 3.392 12.804 1.00 91.44 152 GLU A C 1
ATOM 1205 O O . GLU A 1 152 ? -5.923 3.367 13.825 1.00 91.44 152 GLU A O 1
ATOM 1210 N N . THR A 1 153 ? -5.618 3.991 11.682 1.00 91.12 153 THR A N 1
ATOM 1211 C CA . THR A 1 153 ? -6.881 4.716 11.528 1.00 91.12 153 THR A CA 1
ATOM 1212 C C . THR A 1 153 ? -8.004 3.762 11.105 1.00 91.12 153 THR A C 1
ATOM 1214 O O . THR A 1 153 ? -7.794 2.887 10.271 1.00 91.12 153 THR A O 1
ATOM 1217 N N . THR A 1 154 ? -9.225 3.932 11.636 1.00 90.88 154 THR A N 1
ATOM 1218 C CA . THR A 1 154 ? -10.381 3.098 11.225 1.00 90.88 154 THR A CA 1
ATOM 1219 C C . THR A 1 154 ? -10.696 3.256 9.741 1.00 90.88 154 THR A C 1
ATOM 1221 O O . THR A 1 154 ? -10.870 2.269 9.041 1.00 90.88 154 THR A O 1
ATOM 1224 N N . ILE A 1 155 ? -10.664 4.497 9.247 1.00 92.38 155 ILE A N 1
ATOM 1225 C CA . ILE A 1 155 ? -10.940 4.849 7.847 1.00 92.38 155 ILE A CA 1
ATOM 1226 C C . ILE A 1 155 ? -10.022 4.085 6.891 1.00 92.38 155 ILE A C 1
ATOM 1228 O O . ILE A 1 155 ? -10.467 3.674 5.823 1.00 92.38 155 ILE A O 1
ATOM 1232 N N . GLY A 1 156 ? -8.747 3.903 7.251 1.00 93.19 156 GLY A N 1
ATOM 1233 C CA . GLY A 1 156 ? -7.782 3.208 6.403 1.00 93.19 156 GLY A CA 1
ATOM 1234 C C . GLY A 1 156 ? -8.167 1.745 6.215 1.00 93.19 156 GLY A C 1
ATOM 1235 O O . GLY A 1 156 ? -8.316 1.287 5.083 1.00 93.19 156 GLY A O 1
ATOM 1236 N N . THR A 1 157 ? -8.413 1.035 7.319 1.00 93.50 157 THR A N 1
ATOM 1237 C CA . THR A 1 157 ? -8.854 -0.369 7.287 1.00 93.50 157 THR A CA 1
ATOM 1238 C C . THR A 1 157 ? -10.208 -0.524 6.591 1.00 93.50 157 THR A C 1
ATOM 1240 O O . THR A 1 157 ? -10.347 -1.376 5.714 1.00 93.50 157 THR A O 1
ATOM 1243 N N . GLU A 1 158 ? -11.181 0.336 6.903 1.00 94.25 158 GLU A N 1
ATOM 1244 C CA . GLU A 1 158 ? -12.504 0.344 6.263 1.00 94.25 158 GLU A CA 1
ATOM 1245 C C . GLU A 1 158 ? -12.408 0.575 4.749 1.00 94.25 158 GLU A C 1
ATOM 1247 O O . GLU A 1 158 ? -13.070 -0.112 3.972 1.00 94.25 158 GLU A O 1
ATOM 1252 N N . SER A 1 159 ? -11.557 1.506 4.309 1.00 94.44 159 SER A N 1
ATOM 1253 C CA . SER A 1 159 ? -11.369 1.806 2.886 1.00 94.44 159 SER A CA 1
ATOM 1254 C C . SER A 1 159 ? -10.749 0.628 2.138 1.00 94.44 159 SER A C 1
ATOM 1256 O O . SER A 1 159 ? -11.184 0.313 1.032 1.00 94.44 159 SER A O 1
ATOM 1258 N N . ILE A 1 160 ? -9.772 -0.059 2.740 1.00 93.62 160 ILE A N 1
ATOM 1259 C CA . ILE A 1 160 ? -9.162 -1.263 2.157 1.00 93.62 160 ILE A CA 1
ATOM 1260 C C . ILE A 1 160 ? -10.199 -2.386 2.031 1.00 93.62 160 ILE A C 1
ATOM 1262 O O . ILE A 1 160 ? -10.303 -3.010 0.975 1.00 93.62 160 ILE A O 1
ATOM 1266 N N . LEU A 1 161 ? -11.012 -2.611 3.067 1.00 94.94 161 LEU A N 1
ATOM 1267 C CA . LEU A 1 161 ? -12.094 -3.598 3.020 1.00 94.94 161 LEU A CA 1
ATOM 1268 C C . LEU A 1 161 ? -13.150 -3.239 1.965 1.00 94.94 161 LEU A C 1
ATOM 1270 O O . LEU A 1 161 ? -13.566 -4.104 1.201 1.00 94.94 161 LEU A O 1
ATOM 1274 N N . ALA A 1 162 ? -13.517 -1.962 1.843 1.00 95.25 162 ALA A N 1
ATOM 1275 C CA . ALA A 1 162 ? -14.453 -1.504 0.819 1.00 95.25 162 ALA A CA 1
ATOM 1276 C C . ALA A 1 162 ? -13.908 -1.704 -0.607 1.00 95.25 162 ALA A C 1
ATOM 1278 O O . ALA A 1 162 ? -14.670 -1.972 -1.538 1.00 95.25 162 ALA A O 1
ATOM 1279 N N . LEU A 1 163 ? -12.595 -1.576 -0.817 1.00 94.00 163 LEU A N 1
ATOM 1280 C CA . LEU A 1 163 ? -11.974 -1.897 -2.105 1.00 94.00 163 LEU A CA 1
ATOM 1281 C C . LEU A 1 163 ? -12.061 -3.395 -2.402 1.00 94.00 163 LEU A C 1
ATOM 1283 O O . LEU A 1 163 ? -12.415 -3.755 -3.525 1.00 94.00 163 LEU A O 1
ATOM 1287 N N . ALA A 1 164 ? -11.818 -4.248 -1.405 1.00 93.62 164 ALA A N 1
ATOM 1288 C CA . ALA A 1 164 ? -11.997 -5.691 -1.539 1.00 93.62 164 ALA A CA 1
ATOM 1289 C C . ALA A 1 164 ? -13.451 -6.053 -1.895 1.00 93.62 164 ALA A C 1
ATOM 1291 O O . ALA A 1 164 ? -13.668 -6.810 -2.839 1.00 93.62 164 ALA A O 1
ATOM 1292 N N . ASP A 1 165 ? -14.441 -5.435 -1.244 1.00 95.00 165 ASP A N 1
ATOM 1293 C CA . ASP A 1 165 ? -15.865 -5.636 -1.555 1.00 95.00 165 ASP A CA 1
ATOM 1294 C C . ASP A 1 165 ? -16.193 -5.235 -3.005 1.00 95.00 165 ASP A C 1
ATOM 1296 O O . ASP A 1 165 ? -16.909 -5.933 -3.725 1.00 95.00 165 ASP A O 1
ATOM 1300 N N . ASN A 1 166 ? -15.641 -4.112 -3.478 1.00 94.75 166 ASN A N 1
ATOM 1301 C CA . ASN A 1 166 ? -15.842 -3.658 -4.856 1.00 94.75 166 ASN A CA 1
ATOM 1302 C C . ASN A 1 166 ? -15.189 -4.584 -5.893 1.00 94.75 166 ASN A C 1
ATOM 1304 O O . ASN A 1 166 ? -15.705 -4.697 -7.011 1.00 94.75 166 ASN A O 1
ATOM 1308 N N . ILE A 1 167 ? -14.074 -5.229 -5.538 1.00 92.81 167 ILE A N 1
ATOM 1309 C CA . ILE A 1 167 ? -13.436 -6.260 -6.363 1.00 92.81 167 ILE A CA 1
ATOM 1310 C C . ILE A 1 167 ? -14.302 -7.524 -6.388 1.00 92.81 167 ILE A C 1
ATOM 1312 O O . ILE A 1 167 ? -14.556 -8.054 -7.467 1.00 92.81 167 ILE A O 1
ATOM 1316 N N . GLU A 1 168 ? -14.810 -7.965 -5.235 1.00 92.00 168 GLU A N 1
ATOM 1317 C CA . GLU A 1 168 ? -15.665 -9.155 -5.103 1.00 92.00 168 GLU A CA 1
ATOM 1318 C C . GLU A 1 168 ? -16.965 -9.030 -5.916 1.00 92.00 168 GLU A C 1
ATOM 1320 O O . GLU A 1 168 ? -17.363 -9.961 -6.614 1.00 92.00 168 GLU A O 1
ATOM 1325 N N . ILE A 1 169 ? -17.596 -7.851 -5.897 1.00 93.25 169 ILE A N 1
ATOM 1326 C CA . ILE A 1 169 ? -18.817 -7.556 -6.671 1.00 93.25 169 ILE A CA 1
ATOM 1327 C C . ILE A 1 169 ? -18.517 -7.394 -8.178 1.00 93.25 169 ILE A C 1
ATOM 1329 O O . ILE A 1 169 ? -19.426 -7.444 -9.009 1.00 93.25 169 ILE A O 1
ATOM 1333 N N . GLY A 1 170 ? -17.248 -7.208 -8.558 1.00 89.06 170 GLY A N 1
ATOM 1334 C CA . GLY A 1 170 ? -16.820 -7.007 -9.945 1.00 89.06 170 GLY A CA 1
ATOM 1335 C C . GLY A 1 170 ? -16.970 -5.570 -10.459 1.00 89.06 170 GLY A C 1
ATOM 1336 O O . GLY A 1 170 ? -16.818 -5.331 -11.658 1.00 89.06 170 GLY A O 1
ATOM 1337 N N . ASN A 1 171 ? -17.239 -4.605 -9.574 1.00 91.25 171 ASN A N 1
ATOM 1338 C CA . ASN A 1 171 ? -17.310 -3.180 -9.920 1.00 91.25 171 ASN A CA 1
ATOM 1339 C C . ASN A 1 171 ? -15.922 -2.573 -10.165 1.00 91.25 171 ASN A C 1
ATOM 1341 O O . ASN A 1 171 ? -15.786 -1.631 -10.948 1.00 91.25 171 ASN A O 1
ATOM 1345 N N . LEU A 1 172 ? -14.897 -3.097 -9.490 1.00 89.75 172 LEU A N 1
ATOM 1346 C CA . LEU A 1 172 ? -13.521 -2.628 -9.583 1.00 89.75 172 LEU A CA 1
ATOM 1347 C C . LEU A 1 172 ? -12.609 -3.777 -10.006 1.00 89.75 172 LEU A C 1
ATOM 1349 O O . LEU A 1 172 ? -12.664 -4.875 -9.461 1.00 89.75 172 LEU A O 1
ATOM 1353 N N . ARG A 1 173 ? -11.744 -3.534 -10.992 1.00 88.50 173 ARG A N 1
ATOM 1354 C CA . ARG A 1 173 ? -10.732 -4.519 -11.387 1.00 88.50 173 ARG A CA 1
ATOM 1355 C C . ARG A 1 173 ? -9.576 -4.475 -10.396 1.00 88.50 173 ARG A C 1
ATOM 1357 O O . ARG A 1 173 ? -9.074 -3.394 -10.105 1.00 88.50 173 ARG A O 1
ATOM 1364 N N . ALA A 1 174 ? -9.109 -5.643 -9.961 1.00 88.12 174 ALA A N 1
ATOM 1365 C CA . ALA A 1 174 ? -8.038 -5.754 -8.973 1.00 88.12 174 ALA A CA 1
ATOM 1366 C C . ALA A 1 174 ? -6.731 -5.053 -9.396 1.00 88.12 174 ALA A C 1
ATOM 1368 O O . ALA A 1 174 ? -6.080 -4.444 -8.558 1.00 88.12 174 ALA A O 1
ATOM 1369 N N . LYS A 1 175 ? -6.426 -5.000 -10.702 1.00 87.31 175 LYS A N 1
ATOM 1370 C CA . LYS A 1 175 ? -5.298 -4.235 -11.275 1.00 87.31 175 LYS A CA 1
ATOM 1371 C C . LYS A 1 175 ? -5.297 -2.727 -10.983 1.00 87.31 175 LYS A C 1
ATOM 1373 O O . LYS A 1 175 ? -4.306 -2.058 -11.210 1.00 87.31 175 LYS A O 1
ATOM 1378 N N . HIS A 1 176 ? -6.439 -2.154 -10.597 1.00 89.00 176 HIS A N 1
ATOM 1379 C CA . HIS A 1 176 ? -6.523 -0.742 -10.208 1.00 89.00 176 HIS A CA 1
ATOM 1380 C C . HIS A 1 176 ? -6.258 -0.536 -8.715 1.00 89.00 176 HIS A C 1
ATOM 1382 O O . HIS A 1 176 ? -6.231 0.602 -8.257 1.00 89.00 176 HIS A O 1
ATOM 1388 N N . VAL A 1 177 ? -6.113 -1.626 -7.962 1.00 90.06 177 VAL A N 1
ATOM 1389 C CA . VAL A 1 177 ? -5.887 -1.619 -6.518 1.00 90.06 177 VAL A CA 1
ATOM 1390 C C . VAL A 1 177 ? -4.523 -2.188 -6.171 1.00 90.06 177 VAL A C 1
ATOM 1392 O O . VAL A 1 177 ? -3.866 -1.646 -5.289 1.00 90.06 177 VAL A O 1
ATOM 1395 N N . LEU A 1 178 ? -4.096 -3.244 -6.860 1.00 90.06 178 LEU A N 1
ATOM 1396 C CA . LEU A 1 178 ? -2.851 -3.958 -6.610 1.00 90.06 178 LEU A CA 1
ATOM 1397 C C . LEU A 1 178 ? -1.942 -3.868 -7.836 1.00 90.06 178 LEU A C 1
ATOM 1399 O O . LEU A 1 178 ? -2.386 -4.151 -8.951 1.00 90.06 178 LEU A O 1
ATOM 1403 N N . ARG A 1 179 ? -0.683 -3.487 -7.603 1.00 86.88 179 ARG A N 1
ATOM 1404 C CA . ARG A 1 179 ? 0.307 -3.220 -8.657 1.00 86.88 179 ARG A CA 1
ATOM 1405 C C . ARG A 1 179 ? 0.831 -4.502 -9.314 1.00 86.88 179 ARG A C 1
ATOM 1407 O O . ARG A 1 179 ? 1.000 -4.538 -10.527 1.00 86.88 179 ARG A O 1
ATOM 1414 N N . ASP A 1 180 ? 1.004 -5.562 -8.526 1.00 80.31 180 ASP A N 1
ATOM 1415 C CA . ASP A 1 180 ? 1.780 -6.743 -8.936 1.00 80.31 180 ASP A CA 1
ATOM 1416 C C . ASP A 1 180 ? 0.904 -7.915 -9.438 1.00 80.31 180 ASP A C 1
ATOM 1418 O O . ASP A 1 180 ? 1.395 -9.018 -9.657 1.00 80.31 180 ASP A O 1
ATOM 1422 N N . ILE A 1 181 ? -0.405 -7.701 -9.642 1.00 73.38 181 ILE A N 1
ATOM 1423 C CA . ILE A 1 181 ? -1.323 -8.775 -10.082 1.00 73.38 181 ILE A CA 1
ATOM 1424 C C . ILE A 1 181 ? -1.021 -9.272 -11.507 1.00 73.38 181 ILE A C 1
ATOM 1426 O O . ILE A 1 181 ? -1.292 -10.426 -11.825 1.00 73.38 181 ILE A O 1
ATOM 1430 N N . ASP A 1 182 ? -0.470 -8.411 -12.364 1.00 64.12 182 ASP A N 1
ATOM 1431 C CA . ASP A 1 182 ? -0.230 -8.675 -13.796 1.00 64.12 182 ASP A CA 1
ATOM 1432 C C . ASP A 1 182 ? 1.206 -9.176 -14.075 1.00 64.12 182 ASP A C 1
ATOM 1434 O O . ASP A 1 182 ? 1.663 -9.192 -15.214 1.00 64.12 182 ASP A O 1
ATOM 1438 N N . GLU A 1 183 ? 1.972 -9.554 -13.042 1.00 60.84 183 GLU A N 1
ATOM 1439 C CA . GLU A 1 183 ? 3.359 -10.026 -13.218 1.00 60.84 183 GLU A CA 1
ATOM 1440 C C . GLU A 1 183 ? 3.460 -11.491 -13.697 1.00 60.84 183 GLU A C 1
ATOM 1442 O O . GLU A 1 183 ? 4.550 -11.964 -14.027 1.00 60.84 183 GLU A O 1
ATOM 1447 N N . GLY A 1 184 ? 2.342 -12.223 -13.755 1.00 58.12 184 GLY A N 1
ATOM 1448 C CA . GLY A 1 184 ? 2.288 -13.614 -14.213 1.00 58.12 184 GLY A CA 1
ATOM 1449 C C . GLY A 1 184 ? 1.938 -13.751 -15.700 1.00 58.12 184 GLY A C 1
ATOM 1450 O O . GLY A 1 184 ? 0.981 -13.160 -16.182 1.00 58.12 184 GLY A O 1
ATOM 1451 N N . ASP A 1 185 ? 2.635 -14.633 -16.427 1.00 56.53 185 ASP A N 1
ATOM 1452 C CA . ASP A 1 185 ? 2.417 -14.894 -17.868 1.00 56.53 185 ASP A CA 1
ATOM 1453 C C . ASP A 1 185 ? 1.032 -15.507 -18.216 1.00 56.53 185 ASP A C 1
ATOM 1455 O O . ASP A 1 185 ? 0.737 -15.770 -19.387 1.00 56.53 185 ASP A O 1
ATOM 1459 N N . THR A 1 186 ? 0.165 -15.793 -17.230 1.00 61.31 186 THR A N 1
ATOM 1460 C CA . THR A 1 186 ? -1.131 -16.454 -17.463 1.00 61.31 186 THR A CA 1
ATOM 1461 C C . THR A 1 186 ? -2.284 -15.841 -16.665 1.00 61.31 186 THR A C 1
ATOM 1463 O O . THR A 1 186 ? -2.204 -15.697 -15.452 1.00 61.31 186 THR A O 1
ATOM 1466 N N . TYR A 1 187 ? -3.432 -15.638 -17.325 1.00 61.53 187 TYR A N 1
ATOM 1467 C CA . TYR A 1 187 ? -4.700 -15.193 -16.714 1.00 61.53 187 TYR A CA 1
ATOM 1468 C C . TYR A 1 187 ? -5.195 -16.047 -15.530 1.00 61.53 187 TYR A C 1
ATOM 1470 O O . TYR A 1 187 ? -6.046 -15.612 -14.756 1.00 61.53 187 TYR A O 1
ATOM 1478 N N . VAL A 1 188 ? -4.723 -17.292 -15.416 1.00 62.38 188 VAL A N 1
ATOM 1479 C CA . VAL A 1 188 ? -5.077 -18.200 -14.313 1.00 62.38 188 VAL A CA 1
ATOM 1480 C C . VAL A 1 188 ? -4.416 -17.754 -13.006 1.00 62.38 188 VAL A C 1
ATOM 1482 O O . VAL A 1 188 ? -4.992 -17.951 -11.939 1.00 62.38 188 VAL A O 1
ATOM 1485 N N . ASP A 1 189 ? -3.248 -17.118 -13.094 1.00 74.94 189 ASP A N 1
ATOM 1486 C CA . ASP A 1 189 ? -2.499 -16.615 -11.944 1.00 74.94 189 ASP A CA 1
ATOM 1487 C C . ASP A 1 189 ? -3.194 -15.385 -11.334 1.00 74.94 189 ASP A C 1
ATOM 1489 O O . ASP A 1 189 ? -3.475 -15.359 -10.137 1.00 74.94 189 ASP A O 1
ATOM 1493 N N . GLU A 1 190 ? -3.640 -14.440 -12.174 1.00 78.00 190 GLU A N 1
ATOM 1494 C CA . GLU A 1 190 ? -4.392 -13.253 -11.732 1.00 78.00 190 GLU A CA 1
ATOM 1495 C C . GLU A 1 190 ? -5.626 -13.620 -10.891 1.00 78.00 190 GLU A C 1
ATOM 1497 O O . GLU A 1 190 ? -5.866 -13.055 -9.823 1.00 78.00 190 GLU A O 1
ATOM 1502 N N . ALA A 1 191 ? -6.433 -14.576 -11.364 1.00 83.69 191 ALA A N 1
ATOM 1503 C CA . ALA A 1 191 ? -7.659 -14.974 -10.676 1.00 83.69 191 ALA A CA 1
ATOM 1504 C C . ALA A 1 191 ? -7.372 -15.620 -9.309 1.00 83.69 191 ALA A C 1
ATOM 1506 O O . ALA A 1 191 ? -8.075 -15.336 -8.338 1.00 83.69 191 ALA A O 1
ATOM 1507 N N . ALA A 1 192 ? -6.322 -16.442 -9.220 1.00 86.75 192 ALA A N 1
ATOM 1508 C CA . ALA A 1 192 ? -5.901 -17.075 -7.973 1.00 86.75 192 ALA A CA 1
ATOM 1509 C C . ALA A 1 192 ? -5.352 -16.051 -6.962 1.00 86.75 192 ALA A C 1
ATOM 1511 O O . ALA A 1 192 ? -5.621 -16.142 -5.760 1.00 86.75 192 ALA A O 1
ATOM 1512 N N . GLN A 1 193 ? -4.623 -15.040 -7.440 1.00 86.81 193 GLN A N 1
ATOM 1513 C CA . GLN A 1 193 ? -4.133 -13.946 -6.602 1.00 86.81 193 GLN A CA 1
ATOM 1514 C C . GLN A 1 193 ? -5.282 -13.094 -6.061 1.00 86.81 193 GLN A C 1
ATOM 1516 O O . GLN A 1 193 ? -5.299 -12.776 -4.872 1.00 86.81 193 GLN A O 1
ATOM 1521 N N . VAL A 1 194 ? -6.286 -12.792 -6.892 1.00 89.38 194 VAL A N 1
ATOM 1522 C CA . VAL A 1 194 ? -7.503 -12.096 -6.446 1.00 89.38 194 VAL A CA 1
ATOM 1523 C C . VAL A 1 194 ? -8.248 -12.910 -5.390 1.00 89.38 194 VAL A C 1
ATOM 1525 O O . VAL A 1 194 ? -8.639 -12.352 -4.367 1.00 89.38 194 VAL A O 1
ATOM 1528 N N . GLU A 1 195 ? -8.409 -14.220 -5.580 1.00 91.12 195 GLU A N 1
ATOM 1529 C CA . GLU A 1 195 ? -9.037 -15.091 -4.578 1.00 91.12 195 GLU A CA 1
ATOM 1530 C C . GLU A 1 195 ? -8.266 -15.070 -3.248 1.00 91.12 195 GLU A C 1
ATOM 1532 O O . GLU A 1 195 ? -8.859 -14.917 -2.179 1.00 91.12 195 GLU A O 1
ATOM 1537 N N . THR A 1 196 ? -6.934 -15.135 -3.309 1.00 91.56 196 THR A N 1
ATOM 1538 C CA . THR A 1 196 ? -6.065 -15.069 -2.123 1.00 91.56 196 THR A C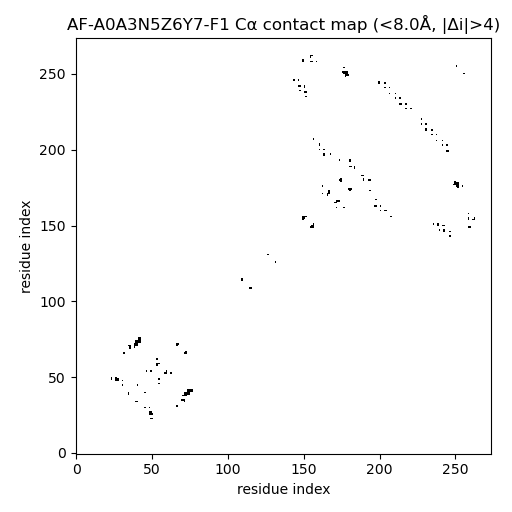A 1
ATOM 1539 C C . THR A 1 196 ? -6.168 -13.715 -1.416 1.00 91.56 196 THR A C 1
ATOM 1541 O O . THR A 1 196 ? -6.235 -13.654 -0.182 1.00 91.56 196 THR A O 1
ATOM 1544 N N . TYR A 1 197 ? -6.231 -12.621 -2.176 1.00 91.88 197 TYR A N 1
ATOM 1545 C CA . TYR A 1 197 ? -6.437 -11.282 -1.634 1.00 91.88 197 TYR A CA 1
ATOM 1546 C C . TYR A 1 197 ? -7.801 -11.159 -0.940 1.00 91.88 197 TYR A C 1
ATOM 1548 O O . TYR A 1 197 ? -7.870 -10.699 0.200 1.00 91.88 197 TYR A O 1
ATOM 1556 N N . LEU A 1 198 ? -8.881 -11.636 -1.568 1.00 93.00 198 LEU A N 1
ATOM 1557 C CA . LEU A 1 198 ? -10.224 -11.623 -0.977 1.00 93.00 198 LEU A CA 1
ATOM 1558 C C . LEU A 1 198 ? -10.309 -12.494 0.286 1.00 93.00 198 LEU A C 1
ATOM 1560 O O . LEU A 1 198 ? -10.915 -12.088 1.279 1.00 93.00 198 LEU A O 1
ATOM 1564 N N . ALA A 1 199 ? -9.646 -13.654 0.298 1.00 94.12 199 ALA A N 1
ATOM 1565 C CA . ALA A 1 199 ? -9.537 -14.489 1.492 1.00 94.12 199 ALA A CA 1
ATOM 1566 C C . ALA A 1 199 ? -8.793 -13.763 2.627 1.00 94.12 199 ALA A C 1
ATOM 1568 O O . ALA A 1 199 ? -9.215 -13.808 3.785 1.00 94.12 199 ALA A O 1
ATOM 1569 N N . THR A 1 200 ? -7.724 -13.037 2.295 1.00 93.56 200 THR A N 1
ATOM 1570 C CA . THR A 1 200 ? -6.983 -12.204 3.252 1.00 93.56 200 THR A CA 1
ATOM 1571 C C . THR A 1 200 ? -7.866 -11.075 3.796 1.00 93.56 200 THR A C 1
ATOM 1573 O O . THR A 1 200 ? -7.935 -10.875 5.010 1.00 93.56 200 THR A O 1
ATOM 1576 N N . ALA A 1 201 ? -8.618 -10.392 2.928 1.00 94.25 201 ALA A N 1
ATOM 1577 C CA . ALA A 1 201 ? -9.566 -9.348 3.309 1.00 94.25 201 ALA A CA 1
ATOM 1578 C C . ALA A 1 201 ? -10.671 -9.871 4.244 1.00 94.25 201 ALA A C 1
ATOM 1580 O O . ALA A 1 201 ? -11.038 -9.191 5.201 1.00 94.25 201 ALA A O 1
ATOM 1581 N N . ALA A 1 202 ? -11.152 -11.101 4.044 1.00 94.88 202 ALA A N 1
ATOM 1582 C CA . ALA A 1 202 ? -12.126 -11.723 4.940 1.00 94.88 202 ALA A CA 1
ATOM 1583 C C . ALA A 1 202 ? -11.572 -11.926 6.364 1.00 94.88 202 ALA A C 1
ATOM 1585 O O . ALA A 1 202 ? -12.278 -11.668 7.340 1.00 94.88 202 ALA A O 1
ATOM 1586 N N . VAL A 1 203 ? -10.302 -12.329 6.501 1.00 95.62 203 VAL A N 1
ATOM 1587 C CA . VAL A 1 203 ? -9.633 -12.440 7.812 1.00 95.62 203 VAL A CA 1
ATOM 1588 C C . VAL A 1 203 ? -9.469 -11.065 8.461 1.00 95.62 203 VAL A C 1
ATOM 1590 O O . VAL A 1 203 ? -9.710 -10.910 9.660 1.00 95.62 203 VAL A O 1
ATOM 1593 N N . ILE A 1 204 ? -9.090 -10.056 7.675 1.00 94.62 204 ILE A N 1
ATOM 1594 C CA . ILE A 1 204 ? -8.947 -8.675 8.154 1.00 94.62 204 ILE A CA 1
ATOM 1595 C C . ILE A 1 204 ? -10.289 -8.136 8.648 1.00 94.62 204 ILE A C 1
ATOM 1597 O O . ILE A 1 204 ? -10.326 -7.510 9.702 1.00 94.62 204 ILE A O 1
ATOM 1601 N N . ARG A 1 205 ? -11.388 -8.436 7.948 1.00 95.19 205 ARG A N 1
ATOM 1602 C CA . ARG A 1 205 ? -12.744 -8.016 8.326 1.00 95.19 205 ARG A CA 1
ATOM 1603 C C . ARG A 1 205 ? -13.130 -8.506 9.722 1.00 95.19 205 ARG A C 1
ATOM 1605 O O . ARG A 1 205 ? -13.703 -7.745 10.496 1.00 95.19 205 ARG A O 1
ATOM 1612 N N . GLU A 1 206 ? -12.786 -9.745 10.067 1.00 94.75 206 GLU A N 1
ATOM 1613 C CA . GLU A 1 206 ? -13.052 -10.274 11.410 1.00 94.75 206 GLU A CA 1
ATOM 1614 C C . GLU A 1 206 ? -12.171 -9.595 12.472 1.00 94.75 206 GLU A C 1
ATOM 1616 O O . GLU A 1 206 ? -12.664 -9.174 13.518 1.00 94.75 206 GLU A O 1
ATOM 1621 N N . LEU A 1 207 ? -10.877 -9.406 12.189 1.00 93.88 207 LEU A N 1
ATOM 1622 C CA . LEU A 1 207 ? -9.966 -8.702 13.100 1.00 93.88 207 LEU A CA 1
ATOM 1623 C C . LEU A 1 207 ? -10.376 -7.241 13.334 1.00 93.88 207 LEU A C 1
ATOM 1625 O O . LEU A 1 207 ? -10.221 -6.734 14.449 1.00 93.88 207 LEU A O 1
ATOM 1629 N N . ASP A 1 208 ? -10.875 -6.569 12.298 1.00 93.38 208 ASP A N 1
ATOM 1630 C CA . ASP A 1 208 ? -11.353 -5.192 12.367 1.00 93.38 208 ASP A CA 1
ATOM 1631 C C . ASP A 1 208 ? -12.654 -5.087 13.169 1.00 93.38 208 ASP A C 1
ATOM 1633 O O . ASP A 1 208 ? -12.762 -4.244 14.059 1.00 93.38 208 ASP A O 1
ATOM 1637 N N . ARG A 1 209 ? -13.582 -6.033 12.988 1.00 93.75 209 ARG A N 1
ATOM 1638 C CA . ARG A 1 209 ? -14.793 -6.134 13.813 1.00 93.75 209 ARG A CA 1
ATOM 1639 C C . ARG A 1 209 ? -14.465 -6.297 15.298 1.00 93.75 209 ARG A C 1
ATOM 1641 O O . ARG A 1 209 ? -14.969 -5.544 16.128 1.00 93.75 209 ARG A O 1
ATOM 1648 N N . GLU A 1 210 ? -13.561 -7.218 15.638 1.00 92.19 210 GLU A N 1
ATOM 1649 C CA . GLU A 1 210 ? -13.116 -7.394 17.025 1.00 92.19 210 GLU A CA 1
ATOM 1650 C C . GLU A 1 210 ? -12.405 -6.144 17.581 1.00 92.19 210 GLU A C 1
ATOM 1652 O O . GLU A 1 210 ? -12.392 -5.911 18.796 1.00 92.19 210 GLU A O 1
ATOM 1657 N N . ASN A 1 211 ? -11.727 -5.372 16.725 1.00 92.56 211 ASN A N 1
ATOM 1658 C CA . ASN A 1 211 ? -11.118 -4.100 17.105 1.00 92.56 211 ASN A CA 1
ATOM 1659 C C . ASN A 1 211 ? -12.172 -3.029 17.362 1.00 92.56 211 ASN A C 1
ATOM 1661 O O . ASN A 1 211 ? -12.022 -2.284 18.331 1.00 92.56 211 ASN A O 1
ATOM 1665 N N . GLN A 1 212 ? -13.215 -2.964 16.539 1.00 90.38 212 GLN A N 1
ATOM 1666 C CA . GLN A 1 212 ? -14.315 -2.026 16.705 1.00 90.38 212 GLN A CA 1
ATOM 1667 C C . GLN A 1 212 ? -15.037 -2.263 18.034 1.00 90.38 212 GLN A C 1
ATOM 1669 O O . GLN A 1 212 ? -15.184 -1.327 18.815 1.00 90.38 212 GLN A O 1
ATOM 1674 N N . ASP A 1 213 ? -15.324 -3.521 18.376 1.00 89.88 213 ASP A N 1
ATOM 1675 C CA . ASP A 1 213 ? -15.912 -3.875 19.673 1.00 89.88 213 ASP A CA 1
ATOM 1676 C C . ASP A 1 213 ? -15.026 -3.418 20.849 1.00 89.88 213 ASP A C 1
ATOM 1678 O O . ASP A 1 213 ? -15.512 -2.928 21.872 1.00 89.88 213 ASP A O 1
ATOM 1682 N N . LEU A 1 214 ? -13.698 -3.546 20.731 1.00 88.56 214 LEU A N 1
ATOM 1683 C CA . LEU A 1 214 ? -12.776 -3.036 21.752 1.00 88.56 214 LEU A CA 1
ATOM 1684 C C . LEU A 1 214 ? -12.740 -1.505 21.804 1.00 88.56 214 LEU A C 1
ATOM 1686 O O . LEU A 1 214 ? -12.629 -0.957 22.902 1.00 88.56 214 LEU A O 1
ATOM 1690 N N . ARG A 1 215 ? -12.805 -0.818 20.657 1.00 88.00 215 ARG A N 1
ATOM 1691 C CA . ARG A 1 215 ? -12.853 0.653 20.580 1.00 88.00 215 ARG A CA 1
ATOM 1692 C C . ARG A 1 215 ? -14.136 1.182 21.228 1.00 88.00 215 ARG A C 1
ATOM 1694 O O . ARG A 1 215 ? -14.059 2.109 22.033 1.00 88.00 215 ARG A O 1
ATOM 1701 N N . ASP A 1 216 ? -15.273 0.542 20.972 1.00 88.00 216 ASP A N 1
ATOM 1702 C CA . ASP A 1 216 ? -16.565 0.903 21.559 1.00 88.00 216 ASP A CA 1
ATOM 1703 C C . ASP A 1 216 ? -16.565 0.688 23.077 1.00 88.00 216 ASP A C 1
ATOM 1705 O O . ASP A 1 216 ? -16.935 1.584 23.840 1.00 88.00 216 ASP A O 1
ATOM 1709 N N . ASN A 1 217 ? -16.053 -0.456 23.544 1.00 86.44 217 ASN A N 1
ATOM 1710 C CA . ASN A 1 217 ? -15.879 -0.714 24.975 1.00 86.44 217 ASN A CA 1
ATOM 1711 C C . ASN A 1 217 ? -14.945 0.314 25.636 1.00 86.44 217 ASN A C 1
ATOM 1713 O O . ASN A 1 217 ? -15.239 0.802 26.728 1.00 86.44 217 ASN A O 1
ATOM 1717 N N . LEU A 1 218 ? -13.852 0.696 24.964 1.00 86.00 218 LEU A N 1
ATOM 1718 C CA . LEU A 1 218 ? -12.917 1.713 25.451 1.00 86.00 218 LEU A CA 1
ATOM 1719 C C . LEU A 1 218 ? -13.595 3.079 25.619 1.00 86.00 218 LEU A C 1
ATOM 1721 O O . LEU A 1 218 ? -13.301 3.789 26.579 1.00 86.00 218 LEU A O 1
ATOM 1725 N N . PHE A 1 219 ? -14.505 3.439 24.712 1.00 82.81 219 PHE A N 1
ATOM 1726 C CA . PHE A 1 219 ? -15.264 4.686 24.788 1.00 82.81 219 PHE A CA 1
ATOM 1727 C C . PHE A 1 219 ? -16.251 4.699 25.970 1.00 82.81 219 PHE A C 1
ATOM 1729 O O . PHE A 1 219 ? -16.464 5.741 26.593 1.00 82.81 219 PHE A O 1
ATOM 1736 N N . GLN A 1 220 ? -16.822 3.540 26.320 1.00 82.62 220 GLN A N 1
ATOM 1737 C CA . GLN A 1 220 ? -17.732 3.397 27.466 1.00 82.62 220 GLN A CA 1
ATOM 1738 C C . GLN A 1 220 ? -16.995 3.352 28.817 1.00 82.62 220 GLN A C 1
ATOM 1740 O O . GLN A 1 220 ? -17.498 3.850 29.829 1.00 82.62 220 GLN A O 1
ATOM 1745 N N . MET A 1 221 ? -15.789 2.780 28.855 1.00 74.81 221 MET A N 1
ATOM 1746 C CA . MET A 1 221 ? -14.967 2.669 30.062 1.00 74.81 221 MET A CA 1
ATOM 1747 C C . MET A 1 221 ? -14.356 4.025 30.441 1.00 74.81 221 MET A C 1
ATOM 1749 O O . MET A 1 221 ? -13.298 4.397 29.944 1.00 74.81 221 MET A O 1
ATOM 1753 N N . LYS A 1 222 ? -14.982 4.773 31.360 1.00 66.44 222 LYS A N 1
ATOM 1754 C CA . LYS A 1 222 ? -14.482 6.101 31.780 1.00 66.44 222 LYS A CA 1
ATOM 1755 C C . LYS A 1 222 ? -13.370 6.092 32.843 1.00 66.44 222 LYS A C 1
ATOM 1757 O O . LYS A 1 222 ? -12.637 7.071 32.905 1.00 66.44 222 LYS A O 1
ATOM 1762 N N . ASN A 1 223 ? -13.216 5.033 33.651 1.00 62.75 223 ASN A N 1
ATOM 1763 C CA . ASN A 1 223 ? -12.409 5.095 34.888 1.00 62.75 223 ASN A CA 1
ATOM 1764 C C . ASN A 1 223 ? -11.414 3.937 35.140 1.00 62.75 223 ASN A C 1
ATOM 1766 O O . ASN A 1 223 ? -10.704 3.993 36.143 1.00 62.75 223 ASN A O 1
ATOM 1770 N N . ASP A 1 224 ? -11.321 2.910 34.285 1.00 74.25 224 ASP A N 1
ATOM 1771 C CA . ASP A 1 224 ? -10.369 1.801 34.492 1.00 74.25 224 ASP A CA 1
ATOM 1772 C C . ASP A 1 224 ? -9.117 1.945 33.608 1.00 74.25 224 ASP A C 1
ATOM 1774 O O . ASP A 1 224 ? -9.120 1.627 32.419 1.00 74.25 224 ASP A O 1
ATOM 1778 N N . SER A 1 225 ? -8.025 2.435 34.203 1.00 78.69 225 SER A N 1
ATOM 1779 C CA . SER A 1 225 ? -6.746 2.659 33.511 1.00 78.69 225 SER A CA 1
ATOM 1780 C C . SER A 1 225 ? -6.082 1.354 33.041 1.00 78.69 225 SER A C 1
ATOM 1782 O O . SER A 1 225 ? -5.431 1.317 31.992 1.00 78.69 225 SER A O 1
ATOM 1784 N N . GLU A 1 226 ? -6.262 0.252 33.776 1.00 83.94 226 GLU A N 1
ATOM 1785 C CA . GLU A 1 226 ? -5.621 -1.025 33.455 1.00 83.94 226 GLU A CA 1
ATOM 1786 C C . GLU A 1 226 ? -6.368 -1.773 32.349 1.00 83.94 226 GLU A C 1
ATOM 1788 O O . GLU A 1 226 ? -5.731 -2.304 31.432 1.00 83.94 226 GLU A O 1
ATOM 1793 N N . GLU A 1 227 ? -7.701 -1.776 32.379 1.00 83.00 227 GLU A N 1
ATOM 1794 C CA . GLU A 1 227 ? -8.515 -2.338 31.297 1.00 83.00 227 GLU A CA 1
ATOM 1795 C C . GLU A 1 227 ? -8.346 -1.546 29.997 1.00 83.00 227 GLU A C 1
ATOM 1797 O O . GLU A 1 227 ? -8.090 -2.145 28.948 1.00 83.00 227 GLU A O 1
ATOM 1802 N N . GLN A 1 228 ? -8.336 -0.208 30.066 1.00 84.00 228 GLN A N 1
ATOM 1803 C CA . GLN A 1 228 ? -8.048 0.645 28.909 1.00 84.00 228 GLN A CA 1
ATOM 1804 C C . GLN A 1 228 ? -6.670 0.344 28.304 1.00 84.00 228 GLN A C 1
ATOM 1806 O O . GLN A 1 228 ? -6.520 0.225 27.083 1.00 84.00 228 GLN A O 1
ATOM 1811 N N . ARG A 1 229 ? -5.642 0.173 29.144 1.00 86.75 229 ARG A N 1
ATOM 1812 C CA . ARG A 1 229 ? -4.284 -0.163 28.695 1.00 86.75 229 ARG A CA 1
ATOM 1813 C C . ARG A 1 229 ? -4.222 -1.545 28.040 1.00 86.75 229 ARG A C 1
ATOM 1815 O O . ARG A 1 229 ? -3.511 -1.716 27.046 1.00 86.75 229 ARG A O 1
ATOM 1822 N N . ARG A 1 230 ? -4.954 -2.533 28.565 1.00 88.75 230 ARG A N 1
ATOM 1823 C CA . ARG A 1 230 ? -5.057 -3.881 27.973 1.00 88.75 230 ARG A CA 1
ATOM 1824 C C . ARG A 1 230 ? -5.777 -3.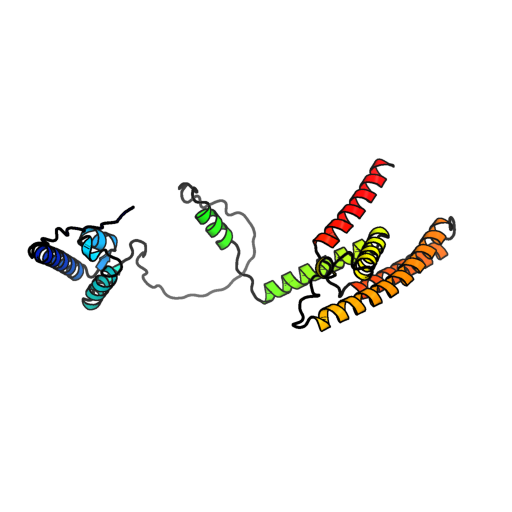850 26.628 1.00 88.75 230 ARG A C 1
ATOM 1826 O O . ARG A 1 230 ? -5.267 -4.447 25.680 1.00 88.75 230 ARG A O 1
ATOM 1833 N N . ALA A 1 231 ? -6.890 -3.126 26.534 1.00 88.19 231 ALA A N 1
ATOM 1834 C CA . ALA A 1 231 ? -7.652 -2.955 25.301 1.00 88.19 231 ALA A CA 1
ATOM 1835 C C . ALA A 1 231 ? -6.806 -2.277 24.213 1.00 88.19 231 ALA A C 1
ATOM 1837 O O . ALA A 1 231 ? -6.654 -2.834 23.128 1.00 88.19 231 ALA A O 1
ATOM 1838 N N . ARG A 1 232 ? -6.130 -1.160 24.528 1.00 89.25 232 ARG A N 1
ATOM 1839 C CA . ARG A 1 232 ? -5.209 -0.483 23.592 1.00 89.25 232 ARG A CA 1
ATOM 1840 C C . ARG A 1 232 ? -4.117 -1.420 23.073 1.00 89.25 232 ARG A C 1
ATOM 1842 O O . ARG A 1 232 ? -3.892 -1.498 21.874 1.00 89.25 232 ARG A O 1
ATOM 1849 N N . ARG A 1 233 ? -3.485 -2.208 23.953 1.00 91.88 233 ARG A N 1
ATOM 1850 C CA . ARG A 1 233 ? -2.480 -3.212 23.548 1.00 91.88 233 ARG A CA 1
ATOM 1851 C C . ARG A 1 233 ? -3.056 -4.333 22.690 1.00 91.88 233 ARG A C 1
ATOM 1853 O O . ARG A 1 233 ? -2.339 -4.896 21.867 1.00 91.88 233 ARG A O 1
ATOM 1860 N N . ALA A 1 234 ? -4.298 -4.743 22.931 1.00 92.25 234 ALA A N 1
ATOM 1861 C CA . ALA A 1 234 ? -4.963 -5.738 22.101 1.00 92.25 234 ALA A CA 1
ATOM 1862 C C . ALA A 1 234 ? -5.224 -5.182 20.695 1.00 92.25 234 ALA A C 1
ATOM 1864 O O . ALA A 1 234 ? -4.874 -5.854 19.727 1.00 92.25 234 ALA A O 1
ATOM 1865 N N . ILE A 1 235 ? -5.703 -3.938 20.602 1.00 91.94 235 ILE A N 1
ATOM 1866 C CA . ILE A 1 235 ? -5.907 -3.222 19.338 1.00 91.94 235 ILE A CA 1
ATOM 1867 C C . ILE A 1 235 ? -4.587 -3.110 18.565 1.00 91.94 235 ILE A C 1
ATOM 1869 O O . ILE A 1 235 ? -4.507 -3.596 17.443 1.00 91.94 235 ILE A O 1
ATOM 1873 N N . THR A 1 236 ? -3.510 -2.598 19.176 1.00 92.69 236 THR A N 1
ATOM 1874 C CA . THR A 1 236 ? -2.199 -2.484 18.503 1.00 92.69 236 THR A CA 1
ATOM 1875 C C . THR A 1 236 ? -1.676 -3.837 18.015 1.00 92.69 236 THR A C 1
ATOM 1877 O O . THR A 1 236 ? -1.155 -3.944 16.909 1.00 92.69 236 THR A O 1
ATOM 1880 N N . ARG A 1 237 ? -1.840 -4.909 18.805 1.00 94.19 237 ARG A N 1
ATOM 1881 C CA . ARG A 1 237 ? -1.432 -6.258 18.376 1.00 94.19 237 ARG A CA 1
ATOM 1882 C C . ARG A 1 237 ? -2.228 -6.745 17.171 1.00 94.19 237 ARG A C 1
ATOM 1884 O O . ARG A 1 237 ? -1.651 -7.400 16.312 1.00 94.19 237 ARG A O 1
ATOM 1891 N N . ARG A 1 238 ? -3.531 -6.472 17.114 1.00 93.88 238 ARG A N 1
ATOM 1892 C CA . ARG A 1 238 ? -4.372 -6.846 15.970 1.00 93.88 238 ARG A CA 1
ATOM 1893 C C . ARG A 1 238 ? -4.072 -5.990 14.744 1.00 93.88 238 ARG A C 1
ATOM 1895 O O . ARG A 1 238 ? -3.973 -6.557 13.669 1.00 93.88 238 ARG A O 1
ATOM 1902 N N . ILE A 1 239 ? -3.828 -4.690 14.906 1.00 93.56 239 ILE A N 1
ATOM 1903 C CA . ILE A 1 239 ? -3.363 -3.816 13.815 1.00 93.56 239 ILE A CA 1
ATOM 1904 C C . ILE A 1 239 ? -2.060 -4.357 13.221 1.00 93.56 239 ILE A C 1
ATOM 1906 O O . ILE A 1 239 ? -1.965 -4.501 12.011 1.00 93.56 239 ILE A O 1
ATOM 1910 N N . ASN A 1 240 ? -1.095 -4.767 14.052 1.00 95.00 240 ASN A N 1
ATOM 1911 C CA . ASN A 1 240 ? 0.137 -5.384 13.552 1.00 95.00 240 ASN A CA 1
ATOM 1912 C C . ASN A 1 240 ? -0.118 -6.695 12.794 1.00 95.00 240 ASN A C 1
ATOM 1914 O O . ASN A 1 240 ? 0.539 -6.944 11.793 1.00 95.00 240 ASN A O 1
ATOM 1918 N N . LYS A 1 241 ? -1.093 -7.509 13.224 1.00 95.19 241 LYS A N 1
ATOM 1919 C CA . LYS A 1 241 ? -1.498 -8.705 12.466 1.00 95.19 241 LYS A CA 1
ATOM 1920 C C . LYS A 1 241 ? -2.121 -8.346 11.117 1.00 95.19 241 LYS A C 1
ATOM 1922 O O . LYS A 1 241 ? -1.807 -8.996 10.133 1.00 95.19 241 LYS A O 1
ATOM 1927 N N . ILE A 1 242 ? -2.987 -7.331 11.072 1.00 94.75 242 ILE A N 1
ATOM 1928 C CA . ILE A 1 242 ? -3.579 -6.833 9.821 1.00 94.75 242 ILE A CA 1
ATOM 1929 C C . ILE A 1 242 ? -2.473 -6.313 8.895 1.00 94.75 242 ILE A C 1
ATOM 1931 O O . ILE A 1 242 ? -2.455 -6.647 7.716 1.00 94.75 242 ILE A O 1
ATOM 1935 N N . PHE A 1 243 ? -1.509 -5.568 9.438 1.00 95.25 243 PHE A N 1
ATOM 1936 C CA . PHE A 1 243 ? -0.333 -5.116 8.702 1.00 95.25 243 PHE A CA 1
ATOM 1937 C C . PHE A 1 243 ? 0.476 -6.290 8.143 1.00 95.25 243 PHE A C 1
ATOM 1939 O O . PHE A 1 243 ? 0.801 -6.283 6.966 1.00 95.25 243 PHE A O 1
ATOM 1946 N N . ASP A 1 244 ? 0.761 -7.321 8.943 1.00 94.69 244 ASP A N 1
ATOM 1947 C CA . ASP A 1 244 ? 1.499 -8.499 8.472 1.00 94.69 244 ASP A CA 1
ATOM 1948 C C . ASP A 1 244 ? 0.768 -9.269 7.364 1.00 94.69 244 ASP A C 1
ATOM 1950 O O . ASP A 1 244 ? 1.430 -9.879 6.532 1.00 94.69 244 ASP A O 1
ATOM 1954 N N . LEU A 1 245 ? -0.567 -9.226 7.340 1.00 93.44 245 LEU A N 1
ATOM 1955 C CA . LEU A 1 245 ? -1.382 -9.802 6.267 1.00 93.44 245 LEU A CA 1
ATOM 1956 C C . LEU A 1 245 ? -1.383 -8.943 4.994 1.00 93.44 245 LEU A C 1
ATOM 1958 O O . LEU A 1 245 ? -1.561 -9.485 3.909 1.00 93.44 245 LEU A O 1
ATOM 1962 N N . LEU A 1 246 ? -1.215 -7.622 5.121 1.00 91.56 246 LEU A N 1
ATOM 1963 C CA . LEU A 1 246 ? -1.280 -6.671 4.007 1.00 91.56 246 LEU A CA 1
ATOM 1964 C C . LEU A 1 246 ? 0.078 -6.244 3.447 1.00 91.56 246 LEU A C 1
ATOM 1966 O O . LEU A 1 246 ? 0.122 -5.791 2.313 1.00 91.56 246 LEU A O 1
ATOM 1970 N N . LYS A 1 247 ? 1.173 -6.363 4.202 1.00 90.56 247 LYS A N 1
ATOM 1971 C CA . LYS A 1 247 ? 2.484 -5.804 3.823 1.00 90.56 247 LYS A CA 1
ATOM 1972 C C . LYS A 1 247 ? 3.049 -6.359 2.514 1.00 90.56 247 LYS A C 1
ATOM 1974 O O . LYS A 1 247 ? 3.802 -5.657 1.850 1.00 90.56 247 LYS A O 1
ATOM 1979 N N . ASP A 1 248 ? 2.692 -7.596 2.174 1.00 88.12 248 ASP A N 1
ATOM 1980 C CA . ASP A 1 248 ? 3.146 -8.259 0.950 1.00 88.12 248 ASP A CA 1
ATOM 1981 C C . ASP A 1 248 ? 2.284 -7.848 -0.262 1.00 88.12 248 ASP A C 1
ATOM 1983 O O . ASP A 1 248 ? 2.669 -8.066 -1.405 1.00 88.12 248 ASP A O 1
ATOM 1987 N N . TRP A 1 249 ? 1.130 -7.209 -0.028 1.00 89.94 249 TRP A N 1
ATOM 1988 C CA . TRP A 1 249 ? 0.249 -6.694 -1.072 1.00 89.94 249 TRP A CA 1
ATOM 1989 C C . TRP A 1 249 ? 0.594 -5.238 -1.386 1.00 89.94 249 TRP A C 1
ATOM 1991 O O . TRP A 1 249 ? 0.269 -4.322 -0.626 1.00 89.94 249 TRP A O 1
ATOM 2001 N N . ARG A 1 250 ? 1.224 -5.002 -2.540 1.00 90.19 250 ARG A N 1
ATOM 2002 C CA . ARG A 1 250 ? 1.571 -3.647 -2.982 1.00 90.19 250 ARG A CA 1
ATOM 2003 C C . ARG A 1 250 ? 0.359 -2.937 -3.575 1.00 90.19 250 ARG A C 1
ATOM 2005 O O . ARG A 1 250 ? -0.113 -3.269 -4.664 1.00 90.19 250 ARG A O 1
ATOM 2012 N N . LEU A 1 251 ? -0.136 -1.945 -2.839 1.00 91.75 251 LEU A N 1
ATOM 2013 C CA . LEU A 1 251 ? -1.242 -1.097 -3.272 1.00 91.75 251 LEU A CA 1
ATOM 2014 C C . LEU A 1 251 ? -0.795 -0.106 -4.357 1.00 91.75 251 LEU A C 1
ATOM 2016 O O . LEU A 1 251 ? 0.330 0.399 -4.353 1.00 91.75 251 LEU A O 1
ATOM 2020 N N . GLU A 1 252 ? -1.710 0.215 -5.264 1.00 92.75 252 GLU A N 1
ATOM 2021 C CA . GLU A 1 252 ? -1.527 1.290 -6.234 1.00 92.75 252 GLU A CA 1
ATOM 2022 C C . GLU A 1 252 ? -1.403 2.656 -5.547 1.00 92.75 252 GLU A C 1
ATOM 2024 O O . GLU A 1 252 ? -2.121 2.949 -4.588 1.00 92.75 252 GLU A O 1
ATOM 2029 N N . SER A 1 253 ? -0.534 3.531 -6.066 1.00 91.94 253 SER A N 1
ATOM 2030 C CA . SER A 1 253 ? -0.298 4.851 -5.450 1.00 91.94 253 SER A CA 1
ATOM 2031 C C . SER A 1 253 ? -1.575 5.687 -5.418 1.00 91.94 253 SER A C 1
ATOM 2033 O O . SER A 1 253 ? -1.918 6.250 -4.389 1.00 91.94 253 SER A O 1
ATOM 2035 N N . SER A 1 254 ? -2.356 5.647 -6.501 1.00 93.00 254 SER A N 1
ATOM 2036 C CA . SER A 1 254 ? -3.653 6.335 -6.582 1.00 93.00 254 SER A CA 1
ATOM 2037 C C . SER A 1 254 ? -4.660 5.901 -5.508 1.00 93.00 254 SER A C 1
ATOM 2039 O O . SER A 1 254 ? -5.516 6.689 -5.104 1.00 93.00 254 SER A O 1
ATOM 2041 N N . VAL A 1 255 ? -4.572 4.653 -5.038 1.00 93.44 255 VAL A N 1
ATOM 2042 C CA . VAL A 1 255 ? -5.413 4.148 -3.951 1.00 93.44 255 VAL A CA 1
ATOM 2043 C C . VAL A 1 255 ? -4.931 4.684 -2.612 1.00 93.44 255 VAL A C 1
ATOM 2045 O O . VAL A 1 255 ? -5.751 5.149 -1.821 1.00 93.44 255 VAL A O 1
ATOM 2048 N N . VAL A 1 256 ? -3.620 4.649 -2.376 1.00 93.19 256 VAL A N 1
ATOM 2049 C CA . VAL A 1 256 ? -3.005 5.192 -1.159 1.00 93.19 256 VAL A CA 1
ATOM 2050 C C . VAL A 1 256 ? -3.309 6.685 -1.028 1.00 93.19 256 VAL A C 1
ATOM 2052 O O . VAL A 1 256 ? -3.830 7.099 0.005 1.00 93.19 256 VAL A O 1
ATOM 2055 N N . ASP A 1 257 ? -3.109 7.459 -2.096 1.00 94.12 257 ASP A N 1
ATOM 2056 C CA . ASP A 1 257 ? -3.376 8.902 -2.135 1.00 94.12 257 ASP A CA 1
ATOM 2057 C C . ASP A 1 257 ? -4.848 9.209 -1.815 1.00 94.12 257 ASP A C 1
ATOM 2059 O O . ASP A 1 257 ? -5.166 10.102 -1.030 1.00 94.12 257 ASP A O 1
ATOM 2063 N N . ARG A 1 258 ? -5.781 8.416 -2.361 1.00 94.50 258 ARG A N 1
ATOM 2064 C CA . ARG A 1 258 ? -7.214 8.571 -2.078 1.00 94.50 258 ARG A CA 1
ATOM 2065 C C . ARG A 1 258 ? -7.543 8.325 -0.603 1.00 94.50 258 ARG A C 1
ATOM 2067 O O . ARG A 1 258 ? -8.382 9.034 -0.045 1.00 94.50 258 ARG A O 1
ATOM 2074 N N . ILE A 1 259 ? -6.943 7.308 0.015 1.00 94.00 259 ILE A N 1
ATOM 2075 C CA . ILE A 1 259 ? -7.145 7.011 1.441 1.00 94.00 259 ILE A CA 1
ATOM 2076 C C . ILE A 1 259 ? -6.516 8.117 2.296 1.00 94.00 259 ILE A C 1
ATOM 2078 O O . ILE A 1 259 ? -7.137 8.574 3.258 1.00 94.00 259 ILE A O 1
ATOM 2082 N N . GLU A 1 260 ? -5.329 8.595 1.924 1.00 93.50 260 GLU A N 1
ATOM 2083 C CA . GLU A 1 260 ? -4.660 9.719 2.578 1.00 93.50 260 GLU A CA 1
ATOM 2084 C C . GLU A 1 260 ? -5.537 10.978 2.562 1.00 93.50 260 GLU A C 1
ATOM 2086 O O . GLU A 1 260 ? -5.742 11.598 3.608 1.00 93.50 260 GLU A O 1
ATOM 2091 N N . ASP A 1 261 ? -6.120 11.323 1.414 1.00 94.38 261 ASP A N 1
ATOM 2092 C CA . ASP A 1 261 ? -7.029 12.461 1.282 1.00 94.38 261 ASP A CA 1
ATOM 2093 C C . ASP A 1 261 ? -8.273 12.309 2.165 1.00 94.38 261 ASP A C 1
ATOM 2095 O O . ASP A 1 261 ? -8.709 13.270 2.803 1.00 94.38 261 ASP A O 1
ATOM 2099 N N . MET A 1 262 ? -8.844 11.104 2.258 1.00 93.38 262 MET A N 1
ATOM 2100 C CA . MET A 1 262 ? -9.970 10.836 3.161 1.00 93.38 262 MET A CA 1
ATOM 2101 C C . MET A 1 262 ? -9.587 11.067 4.628 1.00 93.38 262 MET A C 1
ATOM 2103 O O . MET A 1 262 ? -10.335 11.720 5.360 1.00 93.38 262 MET A O 1
ATOM 2107 N N . ILE A 1 263 ? -8.411 10.591 5.046 1.00 92.50 263 ILE A N 1
ATOM 2108 C CA . ILE A 1 263 ? -7.899 10.784 6.407 1.00 92.50 263 ILE A CA 1
ATOM 2109 C C . ILE A 1 263 ? -7.647 12.275 6.679 1.00 92.50 263 ILE A C 1
ATOM 2111 O O . ILE A 1 263 ? -8.125 12.801 7.685 1.00 92.50 263 ILE A O 1
ATOM 2115 N N . LYS A 1 264 ? -6.964 12.983 5.770 1.00 92.50 264 LYS A N 1
ATOM 2116 C CA . LYS A 1 264 ? -6.695 14.427 5.885 1.00 92.50 264 LYS A CA 1
ATOM 2117 C C . LYS A 1 264 ? -7.974 15.247 5.982 1.00 92.50 264 LYS A C 1
ATOM 2119 O O . LYS A 1 264 ? -8.072 16.125 6.833 1.00 92.50 264 LYS A O 1
ATOM 2124 N N . ASN A 1 265 ? -8.970 14.945 5.151 1.00 92.81 265 ASN A N 1
ATOM 2125 C CA . ASN A 1 265 ? -10.260 15.630 5.191 1.00 92.81 265 ASN A CA 1
ATOM 2126 C C . ASN A 1 265 ? -10.961 15.438 6.538 1.00 92.81 265 ASN A C 1
ATOM 2128 O O . ASN A 1 265 ? -11.557 16.380 7.058 1.00 92.81 265 ASN A O 1
ATOM 2132 N N . GLN A 1 266 ? -10.865 14.246 7.130 1.00 89.81 266 GLN A N 1
ATOM 2133 C CA . GLN A 1 266 ? -11.462 13.980 8.434 1.00 89.81 266 GLN A CA 1
ATOM 2134 C C . GLN A 1 266 ? -10.717 14.677 9.581 1.00 89.81 266 GLN A C 1
ATOM 2136 O O . GLN A 1 266 ? -11.364 15.151 10.514 1.00 89.81 266 GLN A O 1
ATOM 2141 N N . ILE A 1 267 ? -9.387 14.791 9.492 1.00 90.50 267 ILE A N 1
ATOM 2142 C CA . ILE A 1 267 ? -8.575 15.582 10.431 1.00 90.50 267 ILE A CA 1
ATOM 2143 C C . ILE A 1 267 ? -8.955 17.063 10.334 1.00 90.50 267 ILE A C 1
ATOM 2145 O O . ILE A 1 267 ? -9.332 17.654 11.341 1.00 90.50 267 ILE A O 1
ATOM 2149 N N . ASN A 1 268 ? -8.964 17.635 9.126 1.00 92.81 268 ASN A N 1
ATOM 2150 C CA . ASN A 1 268 ? -9.335 19.036 8.906 1.00 92.81 268 ASN A CA 1
ATOM 2151 C C . ASN A 1 268 ? -10.749 19.333 9.418 1.00 92.81 268 ASN A C 1
ATOM 2153 O O . ASN A 1 268 ? -10.968 20.327 10.101 1.00 92.81 268 ASN A O 1
ATOM 2157 N N . TRP A 1 269 ? -11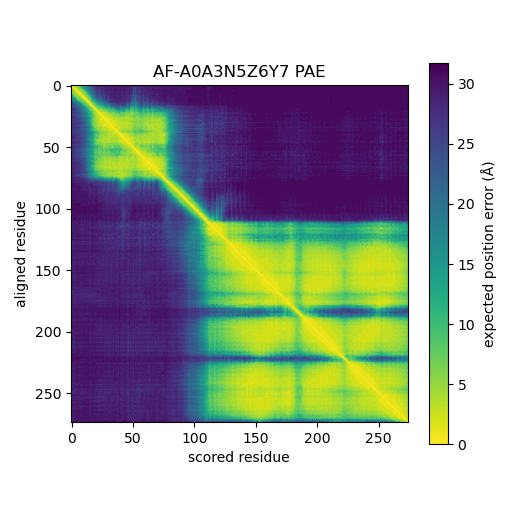.709 18.445 9.143 1.00 92.62 269 TRP A N 1
ATOM 2158 C CA . TRP A 1 269 ? -13.069 18.578 9.661 1.00 92.62 269 TRP A CA 1
ATOM 2159 C C . TRP A 1 269 ? -13.116 18.578 11.195 1.00 92.62 269 TRP A C 1
ATOM 2161 O O . TRP A 1 269 ? -13.914 19.306 11.784 1.00 92.62 269 TRP A O 1
ATOM 2171 N N . PHE A 1 270 ? -12.285 17.762 11.851 1.00 89.62 270 PHE A N 1
ATOM 2172 C CA . PHE A 1 270 ? -12.204 17.710 13.310 1.00 89.62 270 PHE A CA 1
ATOM 2173 C C . PHE A 1 270 ? -11.566 18.977 13.893 1.00 89.62 270 PHE A C 1
ATOM 2175 O O . PHE A 1 270 ? -12.051 19.478 14.908 1.00 89.62 270 PHE A O 1
ATOM 2182 N N . ASP A 1 271 ? -10.537 19.513 13.238 1.00 91.31 271 ASP A N 1
ATOM 2183 C CA . ASP A 1 271 ? -9.859 20.749 13.640 1.00 91.31 271 ASP A CA 1
ATOM 2184 C C . ASP A 1 271 ? -10.735 21.993 13.419 1.00 91.31 271 ASP A C 1
ATOM 2186 O O . ASP A 1 271 ? -10.702 22.914 14.224 1.00 91.31 271 ASP A O 1
ATOM 2190 N N . GLU A 1 272 ? -11.568 22.023 12.374 1.00 92.38 272 GLU A N 1
ATOM 2191 C CA . GLU A 1 272 ? -12.530 23.114 12.141 1.00 92.38 272 GLU A CA 1
ATOM 2192 C C . GLU A 1 272 ? -13.711 23.104 13.131 1.00 92.38 272 GLU A C 1
ATOM 2194 O O . GLU A 1 272 ? -14.392 24.117 13.314 1.00 92.38 272 GLU A O 1
ATOM 2199 N N . LYS A 1 273 ? -14.002 21.945 13.732 1.00 82.69 273 LYS A N 1
ATOM 2200 C CA . LYS A 1 273 ? -15.144 21.727 14.635 1.00 82.69 273 LYS A CA 1
ATOM 2201 C C . LYS A 1 273 ? -14.822 21.914 16.119 1.00 82.69 273 LYS A C 1
ATOM 2203 O O . LYS A 1 273 ? -15.778 22.052 16.888 1.00 82.69 273 LYS A O 1
ATOM 2208 N N . ASN A 1 274 ? -13.549 21.876 16.515 1.00 59.06 274 ASN A N 1
ATOM 2209 C CA . ASN A 1 274 ? -13.085 22.075 17.896 1.00 59.06 274 ASN A CA 1
ATOM 2210 C C . ASN A 1 274 ? -12.438 23.448 18.088 1.00 59.06 274 ASN A C 1
ATOM 2212 O O . ASN A 1 274 ? -12.474 23.929 19.244 1.00 59.06 274 ASN A O 1
#

Solvent-accessible surface area (backbone atoms only — not comparable to full-atom values): 16821 Å² total; per-residue (Å²): 141,78,85,89,86,88,85,77,89,78,87,87,85,86,79,88,60,83,64,55,63,58,53,51,50,57,41,51,54,52,50,50,52,50,20,64,74,63,46,39,44,41,60,68,62,50,64,73,58,50,56,74,87,48,67,38,78,85,41,36,57,58,53,53,51,56,35,51,78,64,68,28,44,77,42,59,97,82,65,73,87,83,77,92,79,82,88,84,90,82,90,79,92,76,91,73,96,72,86,81,88,81,78,94,74,74,95,69,79,93,77,51,72,63,64,53,47,55,54,58,54,70,70,55,76,80,77,50,76,67,53,51,52,52,51,52,54,51,52,53,53,49,54,50,51,52,50,50,60,37,48,76,37,68,66,38,48,52,50,54,48,51,51,47,52,33,36,75,74,61,80,37,64,61,72,70,45,30,65,71,55,76,76,54,100,42,79,69,52,38,55,52,50,50,52,51,49,50,53,50,46,55,56,42,52,53,56,48,53,60,38,49,56,46,52,54,51,47,72,69,55,85,82,54,69,66,61,48,51,51,45,53,52,52,42,54,55,49,43,52,51,47,42,67,72,42,70,84,59,54,63,25,65,74,50,52,52,53,49,50,50,54,53,51,52,53,51,52,54,51,63,76,72,107

Foldseek 3Di:
DDDDDDDDDDDDDDDDDPVVVVVQVVLLVVVLVVQLVVLEDEPVRCVVRHDPVCVPPVNVVVSVVVCVVSSRHYDYPPDDDDDDDDDDDDDDDDDDDDDDPDDPDDDDDPPDVVVVVVVVVVVDDDDDPVRVVVVVVVVLVVLLVLLLVLLLDLLSLVLLLVVLVCVVVVVDPCVQWFVCLPVDPDPVSSVVVNVLSNVLSVVSVVLSVVLVVLVVVLVVDDDDPVSNVVSVVSNSVSSVVNSVSCSVTHTDPVSSVVSVVVVVVVVVVVVVVD

Radius of gyration: 38.08 Å; Cα contacts (8 Å, |Δi|>4): 125; chains: 1; bounding box: 73×53×108 Å